Protein AF-A0A8J5MMN1-F1 (afdb_monomer)

Nearest PDB structures (foldseek):
  6x9o-assembly1_B  TM=2.637E-01  e=8.798E+00  Homo sapiens

Solvent-accessible surface area (backbone atoms only — not comparable to full-atom values): 11839 Å² total; per-residue (Å²): 139,89,83,85,83,91,75,80,81,85,68,99,71,77,79,73,56,70,65,71,59,48,57,63,53,61,77,66,71,81,85,62,102,76,57,57,71,54,57,55,49,49,56,53,53,50,47,55,52,53,34,50,54,47,29,75,74,65,74,49,62,66,69,56,47,45,34,32,73,77,62,33,62,71,48,30,52,53,56,70,65,53,75,73,47,70,68,50,50,53,50,52,53,48,54,51,52,51,51,53,50,50,51,53,54,47,49,62,65,70,43,76,74,76,72,46,83,64,60,56,47,52,64,72,41,70,76,63,82,80,83,68,55,87,80,43,60,80,92,30,38,68,55,46,54,51,52,52,71,31,64,66,57,50,55,43,51,75,74,39,56,71,69,62,32,39,63,62,36,38,82,84,35,46,61,52,24,48,58,39,45,54,70,75,41,80,77,73,62,80,88,80,120

Organism: Homarus americanus (NCBI:txid6706)

Structure (mmCIF, N/CA/C/O backbone):
data_AF-A0A8J5MMN1-F1
#
_entry.id   AF-A0A8J5MMN1-F1
#
loop_
_atom_site.group_PDB
_atom_site.id
_atom_site.type_symbol
_atom_site.label_atom_id
_atom_site.label_alt_id
_atom_site.label_comp_id
_atom_site.label_asym_id
_atom_site.label_entity_id
_atom_site.label_seq_id
_atom_site.pdbx_PDB_ins_code
_atom_site.Cartn_x
_atom_site.Cartn_y
_atom_site.Cartn_z
_atom_site.occupancy
_atom_site.B_iso_or_equiv
_atom_site.auth_seq_id
_atom_site.auth_comp_id
_atom_site.auth_asym_id
_atom_site.auth_atom_id
_atom_site.pdbx_PDB_model_num
ATOM 1 N N . MET A 1 1 ? -82.430 -22.751 50.381 1.00 32.50 1 MET A N 1
ATOM 2 C CA . MET A 1 1 ? -81.502 -23.553 49.559 1.00 32.50 1 MET A CA 1
ATOM 3 C C . MET A 1 1 ? -80.948 -22.656 48.457 1.00 32.50 1 MET A C 1
ATOM 5 O O . MET A 1 1 ? -81.753 -21.928 47.887 1.00 32.50 1 MET A O 1
ATOM 9 N N . PRO A 1 2 ? -79.621 -22.637 48.240 1.00 43.12 2 PRO A N 1
ATOM 10 C CA . PRO A 1 2 ? -78.927 -21.805 47.253 1.00 43.12 2 PRO A CA 1
ATOM 11 C C . PRO A 1 2 ? -78.598 -22.576 45.957 1.00 43.12 2 PRO A C 1
ATOM 13 O O . PRO A 1 2 ? -78.446 -23.793 46.003 1.00 43.12 2 PRO A O 1
ATOM 16 N N . SER A 1 3 ? -78.423 -21.852 44.846 1.00 39.31 3 SER A N 1
ATOM 17 C CA . SER A 1 3 ? -77.601 -22.233 43.674 1.00 39.31 3 SER A CA 1
ATOM 18 C C . SER A 1 3 ? -77.417 -20.972 42.808 1.00 39.31 3 SER A C 1
ATOM 20 O O . SER A 1 3 ? -78.412 -20.426 42.339 1.00 39.31 3 SER A O 1
ATOM 22 N N . SER A 1 4 ? -76.249 -20.316 42.879 1.00 45.88 4 SER A N 1
ATOM 23 C CA . SER A 1 4 ? -75.042 -20.502 42.032 1.00 45.88 4 SER A CA 1
ATOM 24 C C . SER A 1 4 ? -75.162 -19.704 40.727 1.00 45.88 4 SER A C 1
ATOM 26 O O . SER A 1 4 ? -75.839 -20.129 39.801 1.00 45.88 4 SER A O 1
ATOM 28 N N . ASP A 1 5 ? -74.764 -18.432 40.743 1.00 39.03 5 ASP A N 1
ATOM 29 C CA . ASP A 1 5 ? -73.398 -17.925 40.478 1.00 39.03 5 ASP A CA 1
ATOM 30 C C . ASP A 1 5 ? -73.088 -17.846 38.976 1.00 39.03 5 ASP A C 1
ATOM 32 O O . ASP A 1 5 ? -72.395 -18.679 38.396 1.00 39.03 5 ASP A O 1
ATOM 36 N N . ASP A 1 6 ? -73.609 -16.776 38.376 1.00 43.59 6 ASP A N 1
ATOM 37 C CA . ASP A 1 6 ? -73.062 -16.127 37.187 1.00 43.59 6 ASP A CA 1
ATOM 38 C C . ASP A 1 6 ? -71.773 -15.403 37.610 1.00 43.59 6 ASP A C 1
ATOM 40 O O . ASP A 1 6 ? -71.829 -14.402 38.328 1.00 43.59 6 ASP A O 1
ATOM 44 N N . ASN A 1 7 ? -70.602 -15.904 37.210 1.00 44.00 7 ASN A N 1
ATOM 45 C CA . ASN A 1 7 ? -69.338 -15.191 37.403 1.00 44.00 7 ASN A CA 1
ATOM 46 C C . ASN A 1 7 ? -68.656 -14.989 36.035 1.00 44.00 7 ASN A C 1
ATOM 48 O O . ASN A 1 7 ? -68.385 -15.979 35.347 1.00 44.00 7 ASN A O 1
ATOM 52 N N . PRO A 1 8 ? -68.409 -13.737 35.599 1.00 47.53 8 PRO A N 1
ATOM 53 C CA . PRO A 1 8 ? -67.821 -13.440 34.293 1.00 47.53 8 PRO A CA 1
ATOM 54 C C . PRO A 1 8 ? -66.369 -13.940 34.165 1.00 47.53 8 PRO A C 1
ATOM 56 O O . PRO A 1 8 ? -65.696 -14.182 35.171 1.00 47.53 8 PRO A O 1
ATOM 59 N N . PRO A 1 9 ? -65.852 -14.089 32.927 1.00 45.84 9 PRO A N 1
ATOM 60 C CA . PRO A 1 9 ? -64.503 -14.591 32.690 1.00 45.84 9 PRO A CA 1
ATOM 61 C C . PRO A 1 9 ? -63.439 -13.678 33.325 1.00 45.84 9 PRO A C 1
ATOM 63 O O . PRO A 1 9 ? -63.644 -12.462 33.412 1.00 45.84 9 PRO A O 1
ATOM 66 N N . PRO A 1 10 ? -62.281 -14.229 33.742 1.00 43.97 10 PRO A N 1
ATOM 67 C CA . PRO A 1 10 ? -61.282 -13.462 34.464 1.00 43.97 10 PRO A CA 1
ATOM 68 C C . PRO A 1 10 ? -60.712 -12.349 33.586 1.00 43.97 10 PRO A C 1
ATOM 70 O O . PRO A 1 10 ? -60.233 -12.575 32.471 1.00 43.97 10 PRO A O 1
ATOM 73 N N . VAL A 1 11 ? -60.761 -11.142 34.142 1.00 44.47 11 VAL A N 1
ATOM 74 C CA . VAL A 1 11 ? -60.146 -9.922 33.626 1.00 44.47 11 VAL A CA 1
ATOM 75 C C . VAL A 1 11 ? -58.650 -10.143 33.410 1.00 44.47 11 VAL A C 1
ATOM 77 O O . VAL A 1 11 ? -57.990 -10.828 34.187 1.00 44.47 11 VAL A O 1
ATOM 80 N N . CYS A 1 12 ? -58.131 -9.532 32.343 1.00 48.16 12 CYS A N 1
ATOM 81 C CA . CYS A 1 12 ? -56.720 -9.424 31.986 1.00 48.16 12 CYS A CA 1
ATOM 82 C C . CYS A 1 12 ? -55.867 -9.023 33.210 1.00 48.16 12 CYS A C 1
ATOM 84 O O . CYS A 1 12 ? -55.708 -7.843 33.510 1.00 48.16 12 CYS A O 1
ATOM 86 N N . GLY A 1 13 ? -55.356 -10.016 33.936 1.00 45.06 13 GLY A N 1
ATOM 87 C CA . GLY A 1 13 ? -54.664 -9.847 35.207 1.00 45.06 13 GLY A CA 1
ATOM 88 C C . GLY A 1 13 ? -53.613 -10.934 35.371 1.00 45.06 13 GLY A C 1
ATOM 89 O O . GLY A 1 13 ? -53.932 -12.112 35.481 1.00 45.06 13 GLY A O 1
ATOM 90 N N . GLU A 1 14 ? -52.358 -10.491 35.346 1.00 40.56 14 GLU A N 1
ATOM 91 C CA . GLU A 1 14 ? -51.139 -11.224 35.703 1.00 40.56 14 GLU A CA 1
ATOM 92 C C . GLU A 1 14 ? -50.734 -12.364 34.761 1.00 40.56 14 GLU A C 1
ATOM 94 O O . GLU A 1 14 ? -50.860 -13.558 35.040 1.00 40.56 14 GLU A O 1
ATO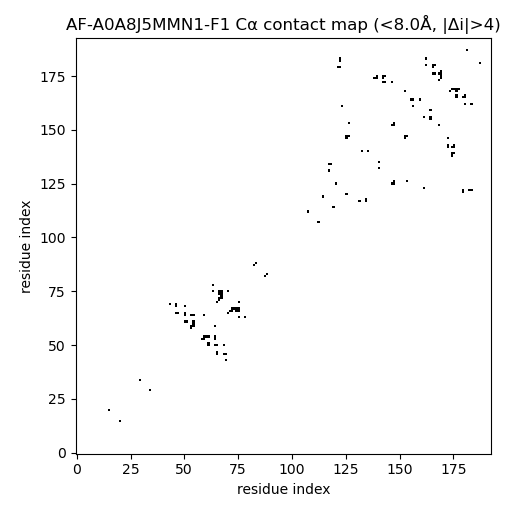M 99 N N . ARG A 1 15 ? -50.108 -11.986 33.636 1.00 43.41 15 ARG A N 1
ATOM 100 C CA . ARG A 1 15 ? -49.175 -12.909 32.979 1.00 43.41 15 ARG A CA 1
ATOM 101 C C . ARG A 1 15 ? -48.078 -13.226 34.008 1.00 43.41 15 ARG A C 1
ATOM 103 O O . ARG A 1 15 ? -47.443 -12.283 34.473 1.00 43.41 15 ARG A O 1
ATOM 110 N N . PRO A 1 16 ? -47.840 -14.505 34.354 1.00 46.47 16 PRO A N 1
ATOM 111 C CA . PRO A 1 16 ? -46.705 -14.901 35.170 1.00 46.47 16 PRO A CA 1
ATOM 112 C C . PRO A 1 16 ? -45.444 -14.233 34.638 1.00 46.47 16 PRO A C 1
ATOM 114 O O . PRO A 1 16 ? -45.223 -14.263 33.422 1.00 46.47 16 PRO A O 1
ATOM 117 N N . ASP A 1 17 ? -44.678 -13.644 35.555 1.00 59.12 17 ASP A N 1
ATOM 118 C CA . ASP A 1 17 ? -43.425 -12.944 35.289 1.00 59.12 17 ASP A CA 1
ATOM 119 C C . ASP A 1 17 ? -42.617 -13.690 34.220 1.00 59.12 17 ASP A C 1
ATOM 121 O O . ASP A 1 17 ? -42.472 -14.919 34.297 1.00 59.12 17 ASP A O 1
ATOM 125 N N . PHE A 1 18 ? -42.164 -12.969 33.193 1.00 56.81 18 PHE A N 1
ATOM 126 C CA . PHE A 1 18 ? -41.499 -13.553 32.028 1.00 56.81 18 PHE A CA 1
ATOM 127 C C . PHE A 1 18 ? -40.383 -14.519 32.472 1.00 56.81 18 PHE A C 1
ATOM 129 O O . PHE A 1 18 ? -40.297 -15.638 31.955 1.00 56.81 18 PHE A O 1
ATOM 136 N N . SER A 1 19 ? -39.635 -14.145 33.521 1.00 52.47 19 SER A N 1
ATOM 137 C CA . SER A 1 19 ? -38.597 -14.975 34.148 1.00 52.47 19 SER A CA 1
ATOM 138 C C . SER A 1 19 ? -39.107 -16.340 34.614 1.00 52.47 19 SER A C 1
ATOM 140 O O . SER A 1 19 ? -38.551 -17.366 34.232 1.00 52.47 19 SER A O 1
ATOM 142 N N . LYS A 1 20 ? -40.236 -16.405 35.333 1.00 56.97 20 LYS A N 1
ATOM 143 C CA . LYS A 1 20 ? -40.779 -17.665 35.887 1.00 56.97 20 LYS A CA 1
ATOM 144 C C . LYS A 1 20 ? -41.286 -18.634 34.818 1.00 56.97 20 LYS A C 1
ATOM 146 O O . LYS A 1 20 ? -41.436 -19.836 35.064 1.00 56.97 20 LYS A O 1
ATOM 151 N N . ARG A 1 21 ? -41.667 -18.134 33.639 1.00 61.22 21 ARG A N 1
ATOM 152 C CA . ARG A 1 21 ? -42.021 -18.993 32.493 1.00 61.22 21 ARG A CA 1
ATOM 153 C C . ARG A 1 21 ? -40.774 -19.528 31.800 1.00 61.22 21 ARG A C 1
ATOM 155 O O . ARG A 1 21 ? -40.791 -20.678 31.372 1.00 61.22 21 ARG A O 1
ATOM 162 N N . HIS A 1 22 ? -39.718 -18.726 31.723 1.00 58.31 22 HIS A N 1
ATOM 163 C CA . HIS A 1 22 ? -38.505 -19.081 30.999 1.00 58.31 22 HIS A CA 1
ATOM 164 C C . HIS A 1 22 ? -37.555 -19.983 31.808 1.00 58.31 22 HIS A C 1
ATOM 166 O O . HIS A 1 22 ? -37.046 -20.955 31.256 1.00 58.31 22 HIS A O 1
ATOM 172 N N . GLU A 1 23 ? -37.435 -19.787 33.127 1.00 55.69 23 GLU A N 1
ATOM 173 C CA . GLU A 1 23 ? -36.711 -20.696 34.043 1.00 55.69 23 GLU A CA 1
ATOM 174 C C . GLU A 1 23 ? -37.203 -22.148 33.921 1.00 55.69 23 GLU A C 1
ATOM 176 O O . GLU A 1 23 ? -36.423 -23.097 33.836 1.00 55.69 23 GLU A O 1
ATOM 181 N N . ARG A 1 24 ? -38.526 -22.329 33.813 1.00 54.09 24 ARG A N 1
ATOM 182 C CA . ARG A 1 24 ? -39.157 -23.644 33.607 1.00 54.09 24 ARG A CA 1
ATOM 183 C C . ARG A 1 24 ? -38.882 -24.257 32.233 1.00 54.09 24 ARG A C 1
ATOM 185 O O . ARG A 1 24 ? -39.084 -25.459 32.072 1.00 54.09 24 ARG A O 1
ATOM 192 N N . SER A 1 25 ? -38.483 -23.451 31.250 1.00 56.22 25 SER A N 1
ATOM 193 C CA . SER A 1 25 ? -38.110 -23.905 29.907 1.00 56.22 25 SER A CA 1
ATOM 194 C C . SER A 1 25 ? -36.646 -24.342 29.857 1.00 56.22 25 SER A C 1
ATOM 196 O O . SER A 1 25 ? -36.352 -25.377 29.266 1.00 56.22 25 SER A O 1
ATOM 198 N N . LEU A 1 26 ? -35.752 -23.605 30.526 1.00 52.53 26 LEU A N 1
ATOM 199 C CA . LEU A 1 26 ? -34.327 -23.940 30.633 1.00 52.53 26 LEU A CA 1
ATOM 200 C C . LEU A 1 26 ? -34.104 -25.242 31.418 1.00 52.53 26 LEU A C 1
ATOM 202 O O . LEU A 1 26 ? -33.323 -26.090 31.000 1.00 52.53 26 LEU A O 1
ATOM 206 N N . GLY A 1 27 ? -34.873 -25.475 32.488 1.00 52.53 27 GLY A N 1
ATOM 207 C CA . GLY A 1 27 ? -34.788 -26.712 33.278 1.00 52.53 27 GLY A CA 1
ATOM 208 C C . GLY A 1 27 ? -35.257 -27.993 32.566 1.00 52.53 27 GLY A C 1
ATOM 209 O O . GLY A 1 27 ? -35.085 -29.082 33.110 1.00 52.53 27 GLY A O 1
ATOM 210 N N . LYS A 1 28 ? -35.862 -27.893 31.371 1.00 57.28 28 LYS A N 1
ATOM 211 C CA . LYS A 1 28 ? -36.398 -29.044 30.616 1.00 57.28 28 LYS A CA 1
ATOM 212 C C . LYS A 1 28 ? -35.469 -29.573 29.521 1.00 57.28 28 LYS A C 1
ATOM 214 O O . LYS A 1 28 ? -35.783 -30.606 28.935 1.00 57.28 28 LYS A O 1
ATOM 219 N N . GLN A 1 29 ? -34.343 -28.918 29.244 1.00 51.50 29 GLN A N 1
ATOM 220 C CA . GLN A 1 29 ? -33.346 -29.421 28.297 1.00 51.50 29 GLN A CA 1
ATOM 221 C C . GLN A 1 29 ? -32.212 -30.118 29.062 1.00 51.50 29 GLN A C 1
ATOM 223 O O . GLN A 1 29 ? -31.324 -29.452 29.561 1.00 51.50 29 GLN A O 1
ATOM 228 N N . ARG A 1 30 ? -32.208 -31.453 29.152 1.00 51.28 30 ARG A N 1
ATOM 229 C CA . ARG A 1 30 ? -31.016 -32.266 29.498 1.00 51.28 30 ARG A CA 1
ATOM 230 C C . ARG A 1 30 ? -30.928 -33.418 28.472 1.00 51.28 30 ARG A C 1
ATOM 232 O O . ARG A 1 30 ? -31.976 -33.825 27.982 1.00 51.28 30 ARG A O 1
ATOM 239 N N . LEU A 1 31 ? -29.776 -33.962 28.055 1.00 47.84 31 LEU A N 1
ATOM 240 C CA . LEU A 1 31 ? -28.667 -34.511 28.851 1.00 47.84 31 LEU A CA 1
ATOM 241 C C . LEU A 1 31 ? -27.363 -34.657 28.029 1.00 47.84 31 LEU A C 1
ATOM 243 O O . LEU A 1 31 ? -27.393 -35.185 26.921 1.00 47.84 31 LEU A O 1
ATOM 247 N N . ASP A 1 32 ? -26.228 -34.342 28.650 1.00 53.31 32 ASP A N 1
ATOM 248 C CA . ASP A 1 32 ? -25.016 -35.170 28.671 1.00 53.31 32 ASP A CA 1
ATOM 249 C C . ASP A 1 32 ? -24.751 -35.611 30.133 1.00 53.31 32 ASP A C 1
ATOM 251 O O . ASP A 1 32 ? -25.194 -34.954 31.084 1.00 53.31 32 ASP A O 1
ATOM 255 N N . GLU A 1 33 ? -24.112 -36.772 30.333 1.00 55.16 33 GLU A N 1
ATOM 256 C CA . GLU A 1 33 ? -24.066 -37.511 31.618 1.00 55.16 33 GLU A CA 1
ATOM 257 C C . GLU A 1 33 ? -23.377 -36.760 32.772 1.00 55.16 33 GLU A C 1
ATOM 259 O O . GLU A 1 33 ? -23.567 -37.100 33.939 1.00 55.16 33 GLU A O 1
ATOM 264 N N . SER A 1 34 ? -22.659 -35.678 32.474 1.00 61.50 34 SER A N 1
ATOM 265 C CA . SER A 1 34 ? -21.928 -34.884 33.464 1.00 61.50 34 SER A CA 1
ATOM 266 C C . SER A 1 34 ? -22.672 -33.621 33.908 1.00 61.50 34 SER A C 1
ATOM 268 O O . SER A 1 34 ? -22.350 -33.077 34.961 1.00 61.50 34 SER A O 1
ATOM 270 N N . GLY A 1 35 ? -23.630 -33.101 33.121 1.00 56.19 35 GLY A N 1
ATOM 271 C CA . GLY A 1 35 ? -24.410 -31.883 33.420 1.00 56.19 35 GLY A CA 1
ATOM 272 C C . GLY A 1 35 ? -23.618 -30.574 33.620 1.00 56.19 35 GLY A C 1
ATOM 273 O O . GLY A 1 35 ? -24.219 -29.506 33.729 1.00 56.19 35 GLY A O 1
ATOM 274 N N . ALA A 1 36 ? -22.285 -30.630 33.649 1.00 54.25 36 ALA A N 1
ATOM 275 C CA . ALA A 1 36 ? -21.404 -29.512 33.967 1.00 54.25 36 ALA A CA 1
ATOM 276 C C . ALA A 1 36 ? -21.395 -28.428 32.876 1.00 54.25 36 ALA A C 1
ATOM 278 O O . ALA A 1 36 ? -21.344 -27.239 33.192 1.00 54.25 36 ALA A O 1
ATOM 279 N N . PHE A 1 37 ? -21.509 -28.826 31.602 1.00 46.59 37 PHE A N 1
ATOM 280 C CA . PHE A 1 37 ? -21.477 -27.909 30.458 1.00 46.59 37 PHE A CA 1
ATOM 281 C C . PHE A 1 37 ? -22.671 -26.947 30.449 1.00 46.59 37 PHE A C 1
ATOM 283 O O . PHE A 1 37 ? -22.519 -25.752 30.194 1.00 46.59 37 PHE A O 1
ATOM 290 N N . GLN A 1 38 ? -23.862 -27.442 30.799 1.00 54.50 38 GLN A N 1
ATOM 291 C CA . GLN A 1 38 ? -25.033 -26.583 30.933 1.00 54.50 38 GLN A CA 1
ATOM 292 C C . GLN A 1 38 ? -25.009 -25.745 32.204 1.00 54.50 38 GLN A C 1
ATOM 294 O O . GLN A 1 38 ? -25.510 -24.633 32.170 1.00 54.50 38 GLN A O 1
ATOM 299 N N . GLN A 1 39 ? -24.419 -26.204 33.309 1.00 54.28 39 GLN A N 1
ATOM 300 C CA . GLN A 1 39 ? -24.402 -25.401 34.534 1.00 54.28 39 GLN A CA 1
ATOM 301 C C . GLN A 1 39 ? -23.566 -24.119 34.382 1.00 54.28 39 GLN A C 1
ATOM 303 O O . GLN A 1 39 ? -23.961 -23.071 34.891 1.00 54.28 39 GLN A O 1
ATOM 308 N N . GLN A 1 40 ? -22.471 -24.178 33.616 1.00 53.72 40 GLN A N 1
ATOM 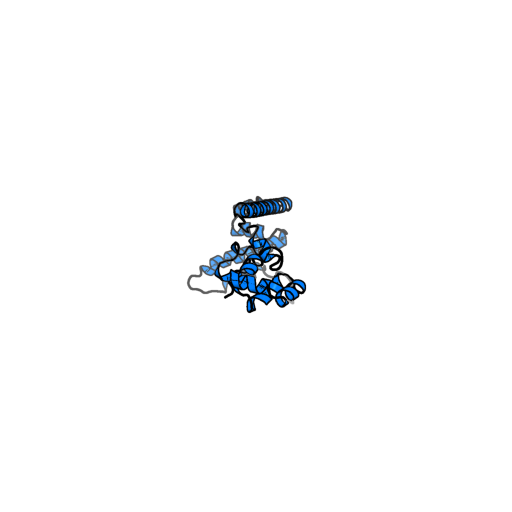309 C CA . GLN A 1 40 ? -21.689 -22.992 33.249 1.00 53.72 40 GLN A CA 1
ATOM 310 C C . GLN A 1 40 ? -22.461 -22.087 32.272 1.00 53.72 40 GLN A C 1
ATOM 312 O O . GLN A 1 40 ? -22.655 -20.908 32.566 1.00 53.72 40 GLN A O 1
ATOM 317 N N . ASN A 1 41 ? -23.020 -22.650 31.193 1.00 58.62 41 ASN A N 1
ATOM 318 C CA . ASN A 1 41 ? -23.818 -21.894 30.216 1.00 58.62 41 ASN A CA 1
ATOM 319 C C . ASN A 1 41 ? -25.094 -21.273 30.813 1.00 58.62 41 ASN A C 1
ATOM 321 O O . ASN A 1 41 ? -25.485 -20.180 30.425 1.00 58.62 41 ASN A O 1
ATOM 325 N N . LEU A 1 42 ? -25.750 -21.931 31.772 1.00 62.28 42 LEU A N 1
ATOM 326 C CA . LEU A 1 42 ? -26.952 -21.416 32.435 1.00 62.28 42 LEU A CA 1
ATOM 327 C C . LEU A 1 42 ? -26.645 -20.127 33.195 1.00 62.28 42 LEU A C 1
ATOM 329 O O . LEU A 1 42 ? -27.403 -19.172 33.072 1.00 62.28 42 LEU A O 1
ATOM 333 N N . SER A 1 43 ? -25.518 -20.079 33.915 1.00 65.94 43 SER A N 1
ATOM 334 C CA . SER A 1 43 ? -25.104 -18.873 34.642 1.00 65.94 43 SER A CA 1
ATOM 335 C C . SER A 1 43 ? -24.767 -17.704 33.705 1.00 65.94 43 SER A C 1
ATOM 337 O O . SER A 1 43 ? -25.064 -16.551 34.019 1.00 65.94 43 SER A O 1
ATOM 339 N N . GLU A 1 44 ? -24.215 -17.992 32.523 1.00 67.12 44 GLU A N 1
ATOM 340 C CA . GLU A 1 44 ? -23.899 -16.994 31.493 1.00 67.12 44 GLU A CA 1
ATOM 341 C C . GLU A 1 44 ? -25.162 -16.495 30.775 1.00 67.12 44 GLU A C 1
ATOM 343 O O . GLU A 1 44 ? -25.336 -15.291 30.566 1.00 67.12 44 GLU A O 1
ATOM 348 N N . VAL A 1 45 ? -26.084 -17.405 30.452 1.00 71.25 45 VAL A N 1
ATOM 349 C CA . VAL A 1 45 ? -27.375 -17.087 29.830 1.00 71.25 45 VAL A CA 1
ATOM 350 C C . VAL A 1 45 ? -28.256 -16.293 30.795 1.00 71.25 45 VAL A C 1
ATOM 352 O O . VAL A 1 45 ? -28.831 -15.278 30.395 1.00 71.25 45 VAL A O 1
ATOM 355 N N . GLU A 1 46 ? -28.313 -16.681 32.070 1.00 73.31 46 GLU A N 1
ATOM 356 C CA . GLU A 1 46 ? -29.009 -15.940 33.127 1.00 73.31 46 GLU A CA 1
ATOM 357 C C . GLU A 1 46 ? -28.430 -14.527 33.278 1.00 73.31 46 GLU A C 1
ATOM 359 O O . GLU A 1 46 ? -29.173 -13.543 33.219 1.00 73.31 46 GLU A O 1
ATOM 364 N N . ALA A 1 47 ? -27.098 -14.400 33.335 1.00 76.12 47 ALA A N 1
ATOM 365 C CA . ALA A 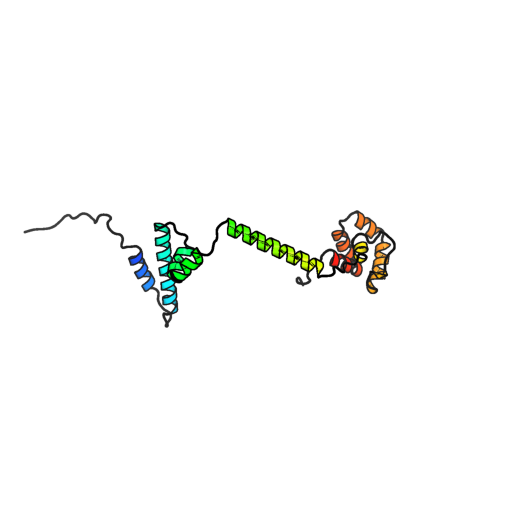1 47 ? -26.433 -13.101 33.375 1.00 76.12 47 ALA A CA 1
ATOM 366 C C . ALA A 1 47 ? -26.767 -12.237 32.144 1.00 76.12 47 ALA A C 1
ATOM 368 O O . ALA A 1 47 ? -27.030 -11.043 32.294 1.00 76.12 47 ALA A O 1
ATOM 369 N N . SER A 1 48 ? -26.819 -12.810 30.937 1.00 79.31 48 SER A N 1
ATOM 370 C CA . SER A 1 48 ? -27.172 -12.074 29.711 1.00 79.31 48 SER A CA 1
ATOM 371 C C . SER A 1 48 ? -28.600 -11.507 29.747 1.00 79.31 48 SER A C 1
ATOM 373 O O . SER A 1 48 ? -28.853 -10.384 29.288 1.00 79.31 48 SER A O 1
ATOM 375 N N . TYR A 1 49 ? -29.533 -12.251 30.348 1.00 78.69 49 TYR A N 1
ATOM 376 C CA . TYR A 1 49 ? -30.934 -11.864 30.448 1.00 78.69 49 TYR A CA 1
ATOM 377 C C . TYR A 1 49 ? -31.138 -10.780 31.512 1.00 78.69 49 TYR A C 1
ATOM 379 O O . TYR A 1 49 ? -31.786 -9.762 31.256 1.00 78.69 49 TYR A O 1
ATOM 387 N N . GLU A 1 50 ? -30.511 -10.942 32.679 1.00 74.50 50 GLU A N 1
ATOM 388 C CA . GLU A 1 50 ? -30.491 -9.921 33.728 1.00 74.50 50 GLU A CA 1
ATOM 389 C C . GLU A 1 50 ? -29.883 -8.603 33.225 1.00 74.50 50 GLU A C 1
ATOM 391 O O . GLU A 1 50 ? -30.451 -7.529 33.437 1.00 74.50 50 GLU A O 1
ATOM 396 N N . VAL A 1 51 ? -28.764 -8.674 32.496 1.00 80.88 51 VAL A N 1
ATOM 397 C CA . VAL A 1 51 ? -28.115 -7.506 31.885 1.00 80.88 51 VAL A CA 1
ATOM 398 C C . VAL A 1 51 ? -29.057 -6.817 30.898 1.00 80.88 51 VAL A C 1
ATOM 400 O O . VAL A 1 51 ? -29.172 -5.592 30.922 1.00 80.88 51 VAL A O 1
ATOM 403 N N . SER A 1 52 ? -29.793 -7.579 30.088 1.00 74.81 52 SER A N 1
ATOM 404 C CA . SER A 1 52 ? -30.781 -7.043 29.141 1.00 74.81 52 SER A CA 1
ATOM 405 C C . SER A 1 52 ? -31.910 -6.283 29.845 1.00 74.81 52 SER A C 1
ATOM 407 O O . SER A 1 52 ? -32.269 -5.174 29.436 1.00 74.81 52 SER A O 1
ATOM 409 N N . ILE A 1 53 ? -32.428 -6.832 30.948 1.00 77.56 53 ILE A N 1
ATOM 410 C CA . ILE A 1 53 ? -33.449 -6.176 31.778 1.00 77.56 53 ILE A CA 1
ATOM 411 C C . ILE A 1 53 ? -32.900 -4.877 32.388 1.00 77.56 53 ILE A C 1
ATOM 413 O O . ILE A 1 53 ? -33.582 -3.850 32.401 1.00 77.56 53 ILE A O 1
ATOM 417 N N . GLU A 1 54 ? -31.664 -4.895 32.878 1.00 74.00 54 GLU A N 1
ATOM 418 C CA . GLU A 1 54 ? -31.013 -3.734 33.484 1.00 74.00 54 GLU A CA 1
ATOM 419 C C . GLU A 1 54 ? -30.703 -2.626 32.468 1.00 74.00 54 GLU A C 1
ATOM 421 O O . GLU A 1 54 ? -30.901 -1.448 32.772 1.00 74.00 54 GLU A O 1
ATOM 426 N N . ILE A 1 55 ? -30.289 -2.971 31.245 1.00 77.69 55 ILE A N 1
ATOM 427 C CA . ILE A 1 55 ? -30.107 -2.015 30.140 1.00 77.69 55 ILE A CA 1
ATOM 428 C C . ILE A 1 55 ? -31.441 -1.354 29.793 1.00 77.69 55 ILE A C 1
ATOM 430 O O . ILE A 1 55 ? -31.504 -0.126 29.706 1.00 77.69 55 ILE A O 1
ATOM 434 N N . ALA A 1 56 ? -32.511 -2.145 29.654 1.00 77.56 56 ALA A N 1
ATOM 435 C CA . ALA A 1 56 ? -33.845 -1.636 29.341 1.00 77.56 56 ALA A CA 1
ATOM 436 C C . ALA A 1 56 ? -34.349 -0.647 30.406 1.00 77.56 56 ALA A C 1
ATOM 438 O O . ALA A 1 56 ? -34.986 0.352 30.075 1.00 77.56 56 ALA A O 1
ATOM 439 N N . LYS A 1 57 ? -34.016 -0.890 31.681 1.00 76.25 57 LYS A N 1
ATOM 440 C CA . LYS A 1 57 ? -34.405 -0.029 32.807 1.00 76.25 57 LYS A CA 1
ATOM 441 C C . LYS A 1 57 ? -33.511 1.201 32.977 1.00 76.25 57 LYS A C 1
ATOM 443 O O . LYS A 1 57 ? -34.016 2.284 33.258 1.00 76.25 57 LYS A O 1
ATOM 448 N N . LYS A 1 58 ? -32.187 1.045 32.860 1.00 75.56 58 LYS A N 1
ATOM 449 C CA . LYS A 1 58 ? -31.192 2.058 33.269 1.00 75.56 58 LYS A CA 1
ATOM 450 C C . LYS A 1 58 ? -30.491 2.764 32.105 1.00 75.56 58 LYS A C 1
ATOM 452 O O . LYS A 1 58 ? -29.687 3.654 32.367 1.00 75.56 58 LYS A O 1
ATOM 457 N N . LYS A 1 59 ? -30.748 2.375 30.847 1.00 73.56 59 LYS A N 1
ATOM 458 C CA . LYS A 1 59 ? -30.060 2.878 29.635 1.00 73.56 59 LYS A CA 1
ATOM 459 C C . LYS A 1 59 ? -28.524 2.861 29.747 1.00 73.56 59 LYS A C 1
ATOM 461 O O . LYS A 1 59 ? -27.844 3.738 29.220 1.00 73.56 59 LYS A O 1
ATOM 466 N N . LYS A 1 60 ? -27.961 1.882 30.463 1.00 68.12 60 LYS A N 1
ATOM 467 C CA . LYS A 1 60 ? -26.505 1.715 30.606 1.00 68.12 60 LYS A CA 1
ATOM 468 C C . LYS A 1 60 ? -25.924 0.933 29.428 1.00 68.12 60 LYS A C 1
ATOM 470 O O . LYS A 1 60 ? -26.616 0.116 28.827 1.00 68.12 60 LYS A O 1
ATOM 475 N N . ALA A 1 61 ? -24.644 1.157 29.128 1.00 71.06 61 ALA A N 1
ATOM 476 C CA . ALA A 1 61 ? -23.929 0.400 28.105 1.00 71.06 61 ALA A CA 1
ATOM 477 C C . ALA A 1 61 ? -23.878 -1.096 28.462 1.00 71.06 61 ALA A C 1
ATOM 479 O O . ALA A 1 61 ? -23.537 -1.469 29.589 1.00 71.06 61 ALA A O 1
ATOM 480 N N . HIS A 1 62 ? -24.196 -1.941 27.482 1.00 72.94 62 HIS A N 1
ATOM 481 C CA . HIS A 1 62 ? -24.334 -3.387 27.652 1.00 72.94 62 HIS A CA 1
ATOM 482 C C . HIS A 1 62 ? -23.051 -4.059 28.164 1.00 72.94 62 HIS A C 1
ATOM 484 O O . HIS A 1 62 ? -23.103 -4.915 29.044 1.00 72.94 62 HIS A O 1
ATOM 490 N N . THR A 1 63 ? -21.889 -3.600 27.697 1.00 74.56 63 THR A N 1
ATOM 491 C CA . THR A 1 63 ? -20.569 -4.116 28.081 1.00 74.56 63 THR A CA 1
ATOM 492 C C . THR A 1 63 ? -20.259 -3.903 29.566 1.00 74.56 63 THR A C 1
ATOM 494 O O . THR A 1 63 ? -19.718 -4.791 30.216 1.00 74.56 63 THR A O 1
ATOM 497 N N . ILE A 1 64 ? -20.648 -2.755 30.134 1.00 72.69 64 ILE A N 1
ATOM 498 C CA . ILE A 1 64 ? -20.394 -2.428 31.549 1.00 72.69 64 ILE A CA 1
ATOM 499 C C . ILE A 1 64 ? -21.283 -3.287 32.456 1.00 72.69 64 ILE A C 1
ATOM 501 O O . ILE A 1 64 ? -20.810 -3.835 33.452 1.00 72.69 64 ILE A O 1
ATOM 505 N N . GLY A 1 65 ? -22.560 -3.450 32.085 1.00 68.25 65 GLY A N 1
ATOM 506 C CA . GLY A 1 65 ? -23.497 -4.311 32.813 1.00 68.25 65 GLY A CA 1
ATOM 507 C C . GLY A 1 65 ? -23.052 -5.774 32.833 1.00 68.25 65 GLY A C 1
ATOM 508 O O . GLY A 1 65 ? -23.069 -6.409 33.886 1.00 68.25 65 GLY A O 1
ATOM 509 N N . MET A 1 66 ? -22.582 -6.282 31.692 1.00 72.75 66 MET A N 1
ATOM 510 C CA . MET A 1 66 ? -22.081 -7.651 31.567 1.00 72.75 66 MET A CA 1
ATOM 511 C C . MET A 1 66 ? -20.827 -7.890 32.414 1.00 72.75 66 MET A C 1
ATOM 513 O O . MET A 1 66 ? -20.768 -8.857 33.171 1.00 72.75 66 MET A O 1
ATOM 517 N N . VAL A 1 67 ? -19.853 -6.976 32.362 1.00 80.62 67 VAL A N 1
ATOM 518 C CA . VAL A 1 67 ? -18.613 -7.083 33.149 1.00 80.62 67 VAL A CA 1
ATOM 519 C C . VAL A 1 67 ? -18.909 -7.081 34.644 1.00 80.62 67 VAL A C 1
ATOM 521 O O . VAL A 1 67 ? -18.344 -7.894 35.372 1.00 80.62 67 VAL A O 1
ATOM 524 N N . LYS A 1 68 ? -19.826 -6.226 35.111 1.00 79.56 68 LYS A N 1
ATOM 525 C CA . LYS A 1 68 ? -20.223 -6.202 36.522 1.00 79.56 68 LYS A CA 1
ATOM 526 C C . LYS A 1 68 ? -20.745 -7.561 36.994 1.00 79.56 68 LYS A C 1
ATOM 528 O O . LYS A 1 68 ? -20.396 -8.003 38.088 1.00 79.56 68 LYS A O 1
ATOM 533 N N . ARG A 1 69 ? -21.600 -8.203 36.192 1.00 76.56 69 ARG A N 1
ATOM 534 C CA . ARG A 1 69 ? -22.317 -9.417 36.598 1.00 76.56 69 ARG A CA 1
ATOM 535 C C . ARG A 1 69 ? -21.479 -10.688 36.484 1.00 76.56 69 ARG A C 1
ATOM 537 O O . ARG A 1 69 ? -21.599 -11.548 37.350 1.00 76.56 69 ARG A O 1
ATOM 544 N N . VAL A 1 70 ? -20.646 -10.779 35.446 1.00 79.19 70 VAL A N 1
ATOM 545 C CA . VAL A 1 70 ? -19.825 -11.965 35.145 1.00 79.19 70 VAL A CA 1
ATOM 546 C C . VAL A 1 70 ? -18.448 -11.884 35.805 1.00 79.19 70 VAL A C 1
ATOM 548 O O . VAL A 1 70 ? -17.962 -12.868 36.348 1.00 79.19 70 VAL A O 1
ATOM 551 N N . LEU A 1 71 ? -17.817 -10.706 35.795 1.00 79.75 71 LEU A N 1
ATOM 552 C CA . LEU A 1 71 ? -16.432 -10.509 36.246 1.00 79.75 71 LEU A CA 1
ATOM 553 C C . LEU A 1 71 ? -16.332 -9.749 37.580 1.00 79.75 71 LEU A C 1
ATOM 555 O O . LEU A 1 71 ? -15.227 -9.485 38.063 1.00 79.75 71 LEU A O 1
ATOM 559 N N . GLY A 1 72 ? -17.469 -9.381 38.175 1.00 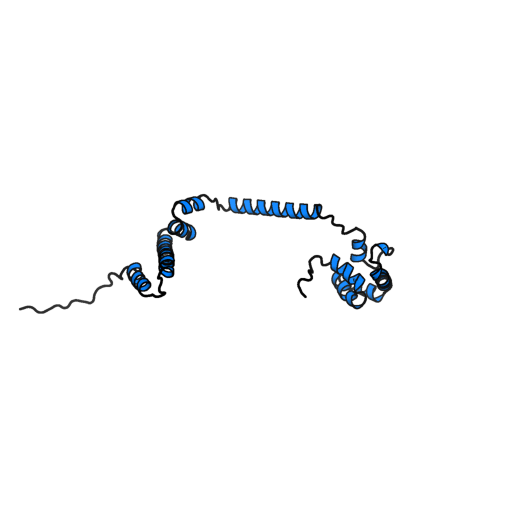84.62 72 GLY A N 1
ATOM 560 C CA . GLY A 1 72 ? -17.562 -8.682 39.454 1.00 84.62 72 GLY A CA 1
ATOM 561 C C . GLY A 1 72 ? -17.317 -7.168 39.385 1.00 84.62 72 GLY A C 1
ATOM 562 O O . GLY A 1 72 ? -16.811 -6.612 38.407 1.00 84.62 72 GLY A O 1
ATOM 563 N N . GLU A 1 73 ? -17.644 -6.476 40.482 1.00 84.06 73 GLU A N 1
ATOM 564 C CA . GLU A 1 73 ? -17.555 -5.008 40.566 1.00 84.06 73 GLU A CA 1
ATOM 565 C C . GLU A 1 73 ? -16.127 -4.465 40.416 1.00 84.06 73 GLU A C 1
ATOM 567 O O . GLU A 1 73 ? -15.928 -3.350 39.937 1.00 84.06 73 GLU A O 1
ATOM 572 N N . ALA A 1 74 ? -15.114 -5.235 40.822 1.00 85.56 74 ALA A N 1
ATOM 573 C CA . ALA A 1 74 ? -13.718 -4.820 40.690 1.00 85.56 74 ALA A CA 1
ATOM 574 C C . ALA A 1 74 ? -13.320 -4.647 39.215 1.00 85.56 74 ALA A C 1
ATOM 576 O O . ALA A 1 74 ? -12.625 -3.692 38.865 1.00 85.56 74 ALA A O 1
ATOM 577 N N . SER A 1 75 ? -13.799 -5.541 38.350 1.00 83.25 75 SER A N 1
ATOM 578 C CA . SER A 1 75 ? -13.568 -5.505 36.905 1.00 83.25 75 SER A CA 1
ATOM 579 C C . SER A 1 75 ? -14.341 -4.362 36.250 1.00 83.25 75 SER A C 1
ATOM 581 O O . SER A 1 75 ? -13.793 -3.648 35.414 1.00 83.25 75 SER A O 1
ATOM 583 N N . GLU A 1 76 ? -15.576 -4.115 36.697 1.00 83.44 76 GLU A N 1
ATOM 584 C CA . GLU A 1 76 ? -16.377 -2.969 36.251 1.00 83.44 76 GLU A CA 1
ATOM 585 C C . GLU A 1 76 ? -15.649 -1.644 36.523 1.00 83.44 76 GLU A C 1
ATOM 587 O O . GLU A 1 76 ? -15.501 -0.820 35.620 1.00 83.44 76 GLU A O 1
ATOM 592 N N . ARG A 1 77 ? -15.133 -1.455 37.747 1.00 84.12 77 ARG A N 1
ATOM 593 C CA . ARG A 1 77 ? -14.398 -0.238 38.131 1.00 84.12 77 ARG A CA 1
ATOM 594 C C . ARG A 1 77 ? -13.131 -0.049 37.305 1.00 84.12 77 ARG A C 1
ATOM 596 O O . ARG A 1 77 ? -12.851 1.072 36.897 1.00 84.12 77 ARG A O 1
ATOM 603 N N . LYS A 1 78 ? -12.389 -1.125 37.020 1.00 85.19 78 LYS A N 1
ATOM 604 C CA . LYS A 1 78 ? -11.208 -1.062 36.144 1.00 85.19 78 LYS A CA 1
ATOM 605 C C . LYS A 1 78 ? -11.580 -0.587 34.741 1.00 85.19 78 LYS A C 1
ATOM 607 O O . LYS A 1 78 ? -10.912 0.296 34.224 1.00 85.19 78 LYS A O 1
ATOM 612 N N . ILE A 1 79 ? -12.660 -1.105 34.151 1.00 81.19 79 ILE A N 1
ATOM 613 C CA . ILE A 1 79 ? -13.115 -0.672 32.820 1.00 81.19 79 ILE A CA 1
ATOM 614 C C . ILE A 1 79 ? -13.611 0.777 32.835 1.00 81.19 79 ILE A C 1
ATOM 616 O O . ILE A 1 79 ? -13.305 1.522 31.912 1.00 81.19 79 ILE A O 1
ATOM 620 N N . GLN A 1 80 ? -14.301 1.212 33.894 1.00 77.75 80 GLN A N 1
ATOM 621 C CA . GLN A 1 80 ? -14.692 2.619 34.057 1.00 77.75 80 GLN A CA 1
ATOM 622 C C . GLN A 1 80 ? -13.485 3.558 34.220 1.00 77.75 80 GLN A C 1
ATOM 624 O O . GLN A 1 80 ? -13.560 4.719 33.830 1.00 77.75 80 GLN A O 1
ATOM 629 N N . GLN A 1 81 ? -12.378 3.070 34.788 1.00 79.81 81 GLN A N 1
ATOM 630 C CA . GLN A 1 81 ? -11.130 3.829 34.913 1.00 79.81 81 GLN A CA 1
ATOM 631 C C . GLN A 1 81 ? -10.348 3.927 33.598 1.00 79.81 81 GLN A C 1
ATOM 633 O O . GLN A 1 81 ? -9.510 4.820 33.459 1.00 79.81 81 GLN A O 1
ATOM 638 N N . ILE A 1 82 ? -10.598 3.046 32.623 1.00 78.19 82 ILE A N 1
ATOM 639 C CA . ILE A 1 82 ? -9.994 3.169 31.296 1.00 78.19 82 ILE A CA 1
ATOM 640 C C . ILE A 1 82 ? -10.646 4.372 30.607 1.00 78.19 82 ILE A C 1
ATOM 642 O O . ILE A 1 82 ? -11.783 4.307 30.147 1.00 78.19 82 ILE A O 1
ATOM 646 N N . SER A 1 83 ? -9.912 5.485 30.533 1.00 62.75 83 SER A N 1
ATOM 647 C CA . SER A 1 83 ? -10.358 6.676 29.812 1.00 62.75 83 SER A CA 1
ATOM 648 C C . SER A 1 83 ? -10.481 6.355 28.321 1.00 62.75 83 SER A C 1
ATOM 650 O O . SER A 1 83 ? -9.481 6.248 27.610 1.00 62.75 83 SER A O 1
ATOM 652 N N . LEU A 1 84 ? -11.718 6.182 27.862 1.00 68.31 84 LEU A N 1
ATOM 653 C CA . LEU A 1 84 ? -12.087 6.055 26.452 1.00 68.31 84 LEU A CA 1
ATOM 654 C C . LEU A 1 84 ? -12.681 7.362 25.910 1.00 68.31 84 LEU A C 1
ATOM 656 O O . LEU A 1 84 ? -13.433 7.321 24.943 1.00 68.31 84 LEU A O 1
ATOM 660 N N . SER A 1 85 ? -12.398 8.518 26.533 1.00 73.88 85 SER A N 1
ATOM 661 C CA . SER A 1 85 ? -12.856 9.794 25.971 1.00 73.88 85 SER A CA 1
ATOM 662 C C . SER A 1 85 ? -12.351 9.943 24.536 1.00 73.88 85 SER A C 1
ATOM 664 O O . SER A 1 85 ? -11.232 9.519 24.226 1.00 73.88 85 SER A O 1
ATOM 666 N N . ASP A 1 86 ? -13.149 10.571 23.675 1.00 77.62 86 ASP A N 1
ATOM 667 C CA . ASP A 1 86 ? -12.798 10.763 22.263 1.00 77.62 86 ASP A CA 1
ATOM 668 C C . ASP A 1 86 ? -11.424 11.436 22.103 1.00 77.62 86 ASP A C 1
ATOM 670 O O . ASP A 1 86 ? -10.644 11.082 21.217 1.00 77.62 86 ASP A O 1
ATOM 674 N N . ASP A 1 87 ? -11.074 12.345 23.019 1.00 84.69 87 ASP A N 1
ATOM 675 C CA . ASP A 1 87 ? -9.760 12.993 23.065 1.00 84.69 87 ASP A CA 1
ATOM 676 C C . ASP A 1 87 ? -8.620 12.016 23.386 1.00 84.69 87 ASP A C 1
ATOM 678 O O . ASP A 1 87 ? -7.536 12.111 22.805 1.00 84.69 87 ASP A O 1
ATOM 682 N N . THR A 1 88 ? -8.858 11.038 24.268 1.00 86.06 88 THR A N 1
ATOM 683 C CA . THR A 1 88 ? -7.872 10.004 24.618 1.00 86.06 88 THR A CA 1
ATOM 684 C C . THR A 1 88 ? -7.638 9.055 23.448 1.00 86.06 88 THR A C 1
ATOM 686 O O . THR A 1 88 ? -6.488 8.741 23.135 1.00 86.06 88 THR A O 1
ATOM 689 N N . VAL A 1 89 ? -8.711 8.621 22.781 1.00 86.31 89 VAL A N 1
ATOM 690 C CA . VAL A 1 89 ? -8.627 7.735 21.611 1.00 86.31 89 VAL A CA 1
ATOM 691 C C . VAL A 1 89 ? -7.889 8.438 20.474 1.00 86.31 89 VAL A C 1
ATOM 693 O O . VAL A 1 89 ? -6.925 7.897 19.934 1.00 86.31 89 VAL A O 1
ATOM 696 N N . LYS A 1 90 ? -8.263 9.686 20.172 1.00 91.06 90 LYS A N 1
ATOM 697 C CA . LYS A 1 90 ? -7.625 10.493 19.125 1.00 91.06 90 LYS A CA 1
ATOM 698 C C . LYS A 1 90 ? -6.135 10.708 19.387 1.00 91.06 90 LYS A C 1
ATOM 700 O O . LYS A 1 90 ? -5.337 10.594 18.463 1.00 91.06 90 LYS A O 1
ATOM 705 N N . ARG A 1 91 ? -5.748 11.007 20.633 1.00 92.50 91 ARG A N 1
ATOM 706 C CA . ARG A 1 91 ? -4.335 11.168 21.006 1.00 92.50 91 ARG A CA 1
ATOM 707 C C . ARG A 1 91 ? -3.539 9.881 20.773 1.00 92.50 91 ARG A C 1
ATOM 709 O O . ARG A 1 91 ? -2.507 9.943 20.123 1.00 92.50 91 ARG A O 1
ATOM 716 N N . ARG A 1 92 ? -4.040 8.729 21.229 1.00 92.69 92 ARG A N 1
ATOM 717 C CA . ARG A 1 92 ? -3.347 7.437 21.069 1.00 92.69 92 ARG A CA 1
ATOM 718 C C . ARG A 1 92 ? -3.199 7.020 19.609 1.00 92.69 92 ARG A C 1
ATOM 720 O O . ARG A 1 92 ? -2.167 6.479 19.242 1.00 92.69 92 ARG A O 1
ATOM 727 N N . ILE A 1 93 ? -4.204 7.289 18.771 1.00 92.94 93 ILE A N 1
ATOM 728 C CA . ILE A 1 93 ? -4.105 7.036 17.325 1.00 92.94 93 ILE A CA 1
ATOM 729 C C . ILE A 1 93 ? -2.980 7.866 16.708 1.00 92.94 93 ILE A C 1
ATOM 731 O O . ILE A 1 93 ? -2.213 7.328 15.918 1.00 92.94 93 ILE A O 1
ATOM 735 N N . ARG A 1 94 ? -2.853 9.145 17.085 1.00 93.94 94 ARG A N 1
ATOM 736 C CA . ARG A 1 94 ? -1.734 9.972 16.616 1.00 93.94 94 ARG A CA 1
ATOM 737 C C . ARG A 1 94 ? -0.394 9.422 17.085 1.00 93.94 94 ARG A C 1
ATOM 739 O O . ARG A 1 94 ? 0.467 9.219 16.253 1.00 93.94 94 ARG A O 1
ATOM 746 N N . GLU A 1 95 ? -0.264 9.089 18.367 1.00 95.31 95 GLU A N 1
ATOM 747 C CA . GLU A 1 95 ? 0.976 8.517 18.917 1.00 95.31 95 GLU A CA 1
ATOM 748 C C . GLU A 1 95 ? 1.400 7.235 18.188 1.00 95.31 95 GLU A C 1
ATOM 750 O O . GLU A 1 95 ? 2.561 7.099 17.825 1.00 95.31 95 GLU A O 1
ATOM 755 N N . MET A 1 96 ? 0.460 6.322 17.914 1.00 95.38 96 MET A N 1
ATOM 756 C CA . MET A 1 96 ? 0.745 5.123 17.116 1.00 95.38 96 MET A CA 1
ATOM 757 C C . MET A 1 96 ? 1.109 5.469 15.668 1.00 95.38 96 MET A C 1
ATOM 759 O O . MET A 1 96 ? 1.988 4.841 15.0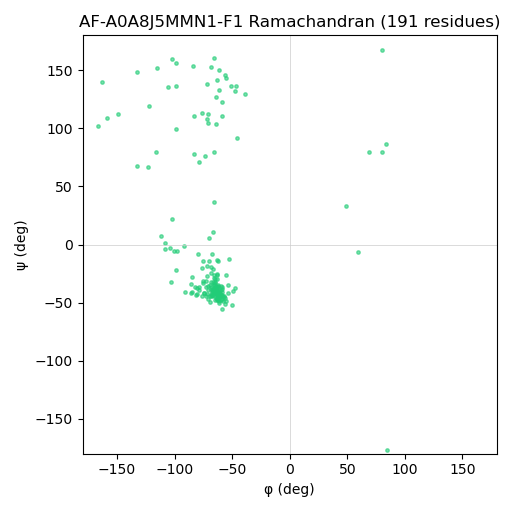96 1.00 95.38 96 MET A O 1
ATOM 763 N N . SER A 1 97 ? 0.433 6.449 15.062 1.00 95.69 97 SER A N 1
ATOM 764 C CA . SER A 1 97 ? 0.737 6.895 13.700 1.00 95.69 97 SER A CA 1
ATOM 765 C C . SER A 1 97 ? 2.140 7.488 13.598 1.00 95.69 97 SER A C 1
ATOM 767 O O . SER A 1 97 ? 2.830 7.235 12.614 1.00 95.69 97 SER A O 1
ATOM 769 N N . ASP A 1 98 ? 2.544 8.271 14.595 1.00 95.56 98 ASP A N 1
ATOM 770 C CA . ASP A 1 98 ? 3.861 8.896 14.658 1.00 95.56 98 ASP A CA 1
ATOM 771 C C . ASP A 1 98 ? 4.948 7.830 14.874 1.00 95.56 98 ASP A C 1
ATOM 773 O O . ASP A 1 98 ? 5.961 7.842 14.183 1.00 95.56 98 ASP A O 1
ATOM 777 N N . ASP A 1 99 ? 4.709 6.854 15.755 1.00 95.94 99 ASP A N 1
ATOM 778 C CA . ASP A 1 99 ? 5.617 5.720 15.988 1.00 95.94 99 ASP A CA 1
ATOM 779 C C . ASP A 1 99 ? 5.791 4.842 14.737 1.00 95.94 99 ASP A C 1
ATOM 781 O O . ASP A 1 99 ? 6.915 4.548 14.335 1.00 95.94 99 ASP A O 1
ATOM 785 N N . ILE A 1 100 ? 4.692 4.490 14.059 1.00 94.62 100 ILE A N 1
ATOM 786 C CA . ILE A 1 100 ? 4.741 3.756 12.783 1.00 94.62 100 ILE A CA 1
ATOM 787 C C . ILE A 1 100 ? 5.537 4.552 11.742 1.00 94.62 100 ILE A C 1
ATOM 789 O O . ILE A 1 100 ? 6.357 3.983 11.023 1.00 94.62 100 ILE A O 1
ATOM 793 N N . MET A 1 101 ? 5.310 5.866 11.652 1.00 90.38 101 MET A N 1
ATOM 794 C CA . MET A 1 101 ? 6.033 6.724 10.714 1.00 90.38 101 MET A CA 1
ATOM 795 C C . MET A 1 101 ? 7.536 6.735 11.008 1.00 90.38 101 MET A C 1
ATOM 797 O O . MET A 1 101 ? 8.335 6.596 10.081 1.00 90.38 101 MET A O 1
ATOM 801 N N . GLU A 1 102 ? 7.923 6.855 12.277 1.00 92.69 102 GLU A N 1
ATOM 802 C CA . GLU A 1 102 ? 9.329 6.856 12.682 1.00 92.69 102 GLU A CA 1
ATOM 803 C C . GLU A 1 102 ? 9.998 5.508 12.390 1.00 92.69 102 GLU A C 1
ATOM 805 O O . GLU A 1 102 ? 11.098 5.479 11.840 1.00 92.69 102 GLU A O 1
ATOM 810 N N . GLN A 1 103 ? 9.315 4.390 12.659 1.00 90.69 103 GLN A N 1
ATOM 811 C CA . GLN A 1 103 ? 9.812 3.049 12.339 1.00 90.69 103 GLN A CA 1
ATOM 812 C C . GLN A 1 103 ? 10.078 2.881 10.839 1.00 90.69 103 GLN A C 1
ATOM 814 O O . GLN A 1 103 ? 11.161 2.437 10.462 1.00 90.69 103 GLN A O 1
ATOM 819 N N . VAL A 1 104 ? 9.143 3.305 9.981 1.00 88.19 104 VAL A N 1
ATOM 820 C CA . VAL A 1 104 ? 9.306 3.243 8.516 1.00 88.19 104 VAL A CA 1
ATOM 821 C C . VAL A 1 104 ? 10.475 4.112 8.051 1.00 88.19 104 VAL A C 1
ATOM 823 O O . VAL A 1 104 ? 11.271 3.704 7.205 1.00 88.19 104 VAL A O 1
ATOM 826 N N . ILE A 1 105 ? 10.616 5.320 8.604 1.00 85.88 105 ILE A N 1
ATOM 827 C CA . ILE A 1 105 ? 11.746 6.201 8.284 1.00 85.88 105 ILE A CA 1
ATOM 828 C C . ILE A 1 105 ? 13.068 5.563 8.721 1.00 85.88 105 ILE A C 1
ATOM 830 O O . ILE A 1 105 ? 14.057 5.635 7.990 1.00 85.88 105 ILE A O 1
ATOM 834 N N . GLN A 1 106 ? 13.107 4.957 9.904 1.00 81.75 106 GLN A N 1
ATOM 835 C CA . GLN A 1 106 ? 14.298 4.311 10.434 1.00 81.75 106 GLN A CA 1
ATOM 836 C C . GLN A 1 106 ? 14.684 3.074 9.613 1.00 81.75 106 GLN A C 1
ATOM 838 O O . GLN A 1 106 ? 15.865 2.890 9.327 1.00 81.75 106 GLN A O 1
ATOM 843 N N . GLU A 1 107 ? 13.717 2.267 9.180 1.00 80.56 107 GLU A N 1
ATOM 844 C CA . GLU A 1 107 ? 13.939 1.115 8.302 1.00 80.56 107 GLU A CA 1
ATOM 845 C C . GLU A 1 107 ? 14.496 1.539 6.936 1.00 80.56 107 GLU A C 1
ATOM 847 O O . GLU A 1 107 ? 15.479 0.964 6.468 1.00 80.56 107 GLU A O 1
ATOM 852 N N . ASN A 1 108 ? 13.959 2.615 6.352 1.00 71.44 108 ASN A N 1
ATOM 853 C CA . ASN A 1 108 ? 14.462 3.188 5.100 1.00 71.44 108 ASN A CA 1
ATOM 854 C C . ASN A 1 108 ? 15.876 3.778 5.219 1.00 71.44 108 ASN A C 1
ATOM 856 O O . ASN A 1 108 ? 16.583 3.881 4.222 1.00 71.44 108 ASN A O 1
ATOM 860 N N . LYS A 1 109 ? 16.288 4.203 6.420 1.00 72.56 109 LYS A N 1
ATOM 861 C CA . LYS A 1 109 ? 17.652 4.690 6.689 1.00 72.56 109 LYS A CA 1
ATOM 862 C C . LYS A 1 109 ? 18.627 3.564 7.032 1.00 72.56 109 LYS A C 1
ATOM 864 O O . LYS A 1 109 ? 19.813 3.693 6.752 1.00 72.56 109 LYS A O 1
ATOM 869 N N . SER A 1 110 ? 18.155 2.515 7.708 1.00 68.88 110 SER A N 1
ATOM 870 C CA . SER A 1 110 ? 18.985 1.395 8.164 1.00 68.88 110 SER A CA 1
ATOM 871 C C . SER A 1 110 ? 19.185 0.334 7.093 1.00 68.88 110 SER A C 1
ATOM 873 O O . SER A 1 110 ? 20.193 -0.368 7.135 1.00 68.88 110 SER A O 1
ATOM 875 N N . SER A 1 111 ? 18.240 0.194 6.166 1.00 55.75 111 SER A N 1
ATOM 876 C CA . SER A 1 111 ? 18.489 -0.513 4.919 1.00 55.75 111 SER A CA 1
ATOM 877 C C . SER A 1 111 ? 19.301 0.443 4.057 1.00 55.75 111 SER A C 1
ATOM 879 O O . SER A 1 111 ? 18.765 1.490 3.680 1.00 55.75 111 SER A O 1
ATOM 881 N N . PRO A 1 112 ? 20.578 0.162 3.749 1.00 50.03 112 PRO A N 1
ATOM 882 C CA . PRO A 1 112 ? 21.185 0.838 2.627 1.00 50.03 112 PRO A CA 1
ATOM 883 C C . PRO A 1 112 ? 20.300 0.462 1.441 1.00 50.03 112 PRO A C 1
ATOM 885 O O . PRO A 1 112 ? 20.203 -0.700 1.052 1.00 50.03 112 PRO A O 1
ATOM 888 N N . SER A 1 113 ? 19.564 1.438 0.920 1.00 49.41 113 SER A N 1
ATOM 889 C CA . SER A 1 113 ? 19.083 1.345 -0.443 1.00 49.41 113 SER A CA 1
ATOM 890 C C . SER A 1 113 ? 20.340 1.390 -1.303 1.00 49.41 113 SER A C 1
ATOM 892 O O . SER A 1 113 ? 20.684 2.414 -1.875 1.00 49.41 113 SER A O 1
ATOM 894 N N . GLU A 1 114 ? 21.021 0.248 -1.404 1.00 48.38 114 GLU A N 1
ATOM 895 C CA . GLU A 1 114 ? 21.898 -0.115 -2.515 1.00 48.38 114 GLU A CA 1
ATOM 896 C C . GLU A 1 114 ? 21.047 -0.285 -3.789 1.00 48.38 114 GLU A C 1
ATOM 898 O O . GLU A 1 114 ? 21.309 -1.140 -4.624 1.00 48.38 114 GLU A O 1
ATOM 903 N N . PHE A 1 115 ? 20.006 0.538 -3.971 1.00 49.94 115 PHE A N 1
ATOM 904 C CA . PHE A 1 115 ? 19.553 0.883 -5.305 1.00 49.94 115 PHE A CA 1
ATOM 905 C C . PHE A 1 115 ? 20.608 1.845 -5.817 1.00 49.94 115 PHE A C 1
ATOM 907 O O . PHE A 1 115 ? 20.458 3.067 -5.750 1.00 49.94 115 PHE A O 1
ATOM 914 N N . GLU A 1 116 ? 21.740 1.256 -6.192 1.00 49.12 116 GLU A N 1
ATOM 915 C CA . GLU A 1 116 ? 22.857 1.976 -6.748 1.00 49.12 116 GLU A CA 1
ATOM 916 C C . GLU A 1 116 ? 22.333 2.848 -7.885 1.00 49.12 116 GLU A C 1
ATOM 918 O O . GLU A 1 116 ? 21.513 2.441 -8.714 1.00 49.12 116 GLU A O 1
ATOM 923 N N . GLU A 1 117 ? 22.814 4.084 -7.898 1.00 53.59 117 GLU A N 1
ATOM 924 C CA . GLU A 1 117 ? 22.490 5.134 -8.861 1.00 53.59 117 GLU A CA 1
ATOM 925 C C . GLU A 1 117 ? 22.678 4.678 -10.332 1.00 53.59 117 GLU A C 1
ATOM 927 O O . GLU A 1 117 ? 22.188 5.329 -11.258 1.00 53.59 117 GLU A O 1
ATOM 932 N N . GLU A 1 118 ? 23.335 3.531 -10.542 1.00 50.81 118 GLU A N 1
ATOM 933 C CA . GLU A 1 118 ? 23.590 2.870 -11.820 1.00 50.81 118 GLU A CA 1
ATOM 934 C C . GLU A 1 118 ? 22.451 1.946 -12.307 1.00 50.81 118 GLU A C 1
ATOM 936 O O . GLU A 1 118 ? 22.065 2.047 -13.476 1.00 50.81 118 GLU A O 1
ATOM 941 N N . GLU A 1 119 ? 21.803 1.136 -11.454 1.00 52.84 119 GLU A N 1
ATOM 942 C CA . GLU A 1 119 ? 20.658 0.300 -11.885 1.00 52.84 119 GLU A CA 1
ATOM 943 C C . GLU A 1 119 ? 19.444 1.163 -12.272 1.00 52.84 119 GLU A C 1
ATOM 945 O O . GLU A 1 119 ? 18.695 0.855 -13.206 1.00 52.84 119 GLU A O 1
ATOM 950 N N . GLY A 1 120 ? 19.283 2.318 -11.616 1.00 56.56 120 GLY A N 1
ATOM 951 C CA . GLY A 1 120 ? 18.217 3.277 -11.908 1.00 56.56 120 GLY A CA 1
ATOM 952 C C . GLY A 1 120 ? 18.289 3.886 -13.315 1.00 56.56 120 GLY A C 1
ATOM 953 O O . GLY A 1 120 ? 17.250 4.261 -13.870 1.00 56.56 120 GLY A O 1
ATOM 954 N N . LYS A 1 121 ? 19.479 3.968 -13.931 1.00 61.59 121 LYS A N 1
ATOM 955 C CA . LYS A 1 121 ? 19.644 4.490 -15.303 1.00 61.59 121 LYS A CA 1
ATOM 956 C C . LYS A 1 121 ? 19.110 3.501 -16.336 1.00 61.59 121 LYS A C 1
ATOM 958 O O . LYS A 1 121 ? 18.356 3.909 -17.222 1.00 61.59 121 LYS A O 1
ATOM 963 N N . LEU A 1 122 ? 19.431 2.216 -16.168 1.00 64.56 122 LEU A N 1
ATOM 964 C CA . LEU A 1 122 ? 18.927 1.122 -17.001 1.00 64.56 122 LEU A CA 1
ATOM 965 C C . LEU A 1 122 ? 17.403 1.008 -16.906 1.00 64.56 122 LEU A C 1
ATOM 967 O O . LEU A 1 122 ? 16.710 1.002 -17.924 1.00 64.56 122 LEU A O 1
ATOM 971 N N . VAL A 1 123 ? 16.887 0.979 -15.673 1.00 66.88 123 VAL A N 1
ATOM 972 C CA . VAL A 1 123 ? 15.450 0.872 -15.383 1.00 66.88 123 VAL A CA 1
ATOM 973 C C . VAL A 1 123 ? 14.674 2.023 -16.012 1.00 66.88 123 VAL A C 1
ATOM 975 O O . VAL A 1 123 ? 13.556 1.825 -16.486 1.00 66.88 123 VAL A O 1
ATOM 978 N N . ARG A 1 124 ? 15.259 3.227 -16.032 1.00 73.62 124 ARG A N 1
ATOM 979 C CA . ARG A 1 124 ? 14.597 4.430 -16.530 1.00 73.62 124 ARG A CA 1
ATOM 980 C C . ARG A 1 124 ? 14.623 4.552 -18.046 1.00 73.62 124 ARG A C 1
ATOM 982 O O . ARG A 1 124 ? 13.608 4.979 -18.576 1.00 73.62 124 ARG A O 1
ATOM 989 N N . ASN A 1 125 ? 15.736 4.263 -18.727 1.00 82.44 125 ASN A N 1
ATOM 990 C CA . ASN A 1 125 ? 15.787 4.265 -20.194 1.00 82.44 125 ASN A CA 1
ATOM 991 C C . ASN A 1 125 ? 16.962 3.418 -20.737 1.00 82.44 125 ASN A C 1
ATOM 993 O O . ASN A 1 125 ? 18.101 3.890 -20.704 1.00 82.44 125 ASN A O 1
ATOM 997 N N . PRO A 1 126 ? 16.702 2.244 -21.346 1.00 81.56 126 PRO A N 1
ATOM 998 C CA . PRO A 1 126 ? 17.757 1.377 -21.882 1.00 81.56 126 PRO A CA 1
ATOM 999 C C . PRO A 1 126 ? 18.456 1.937 -23.138 1.00 81.56 126 PRO A C 1
ATOM 1001 O O . PRO A 1 126 ? 19.533 1.470 -23.506 1.00 81.56 126 PRO A O 1
ATOM 1004 N N . PHE A 1 127 ? 17.886 2.962 -23.783 1.00 85.69 127 PHE A N 1
ATOM 1005 C CA . PHE A 1 127 ? 18.393 3.558 -25.026 1.00 85.69 127 PHE A CA 1
ATOM 1006 C C . PHE A 1 127 ? 19.186 4.863 -24.822 1.00 85.69 127 PHE A C 1
ATOM 1008 O O . PHE A 1 127 ? 19.729 5.402 -25.788 1.00 85.69 127 PHE A O 1
ATOM 1015 N N . SER A 1 128 ? 19.262 5.407 -23.599 1.00 74.25 128 SER A N 1
ATOM 1016 C CA . SER A 1 128 ? 19.971 6.670 -23.317 1.00 74.25 128 SER A CA 1
ATOM 1017 C C . SER A 1 128 ? 21.381 6.458 -22.758 1.00 74.25 128 SER A C 1
ATOM 1019 O O . SER A 1 128 ? 21.580 5.676 -21.837 1.00 74.25 128 SER A O 1
ATOM 1021 N N . GLY A 1 129 ? 22.355 7.233 -23.255 1.00 69.06 129 GLY A N 1
ATOM 1022 C CA . GLY A 1 129 ? 23.715 7.313 -22.694 1.00 69.06 129 GLY A CA 1
ATOM 1023 C C . GLY A 1 129 ? 24.697 6.231 -23.169 1.00 69.06 129 GLY A C 1
ATOM 1024 O O . GLY A 1 129 ? 24.389 5.418 -24.040 1.00 69.06 129 GLY A O 1
ATOM 1025 N N . THR A 1 130 ? 25.922 6.230 -22.634 1.00 63.06 130 THR A N 1
ATOM 1026 C CA . THR A 1 130 ? 26.902 5.145 -22.838 1.00 63.06 130 THR A CA 1
ATOM 1027 C C . THR A 1 130 ? 26.460 3.906 -22.059 1.00 63.06 130 THR A C 1
ATOM 1029 O O . THR A 1 130 ? 25.987 4.068 -20.937 1.00 63.06 130 THR A O 1
ATOM 1032 N N . PRO A 1 131 ? 26.558 2.692 -22.626 1.00 62.97 131 PRO A N 1
ATOM 1033 C CA . PRO A 1 131 ? 26.109 1.495 -21.932 1.00 62.97 131 PRO A CA 1
ATOM 1034 C C . PRO A 1 131 ? 27.091 1.231 -20.795 1.00 62.97 131 PRO A C 1
ATOM 1036 O O . PRO A 1 131 ? 28.256 0.936 -21.059 1.00 62.97 131 PRO A O 1
ATOM 1039 N N . ASP A 1 132 ? 26.645 1.372 -19.549 1.00 67.00 132 ASP A N 1
ATOM 1040 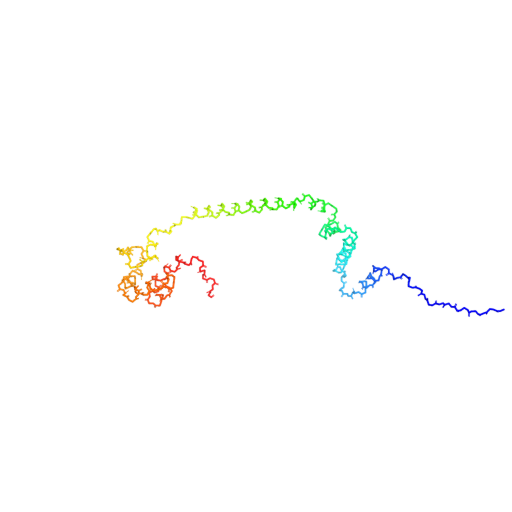C CA . ASP A 1 132 ? 27.425 0.886 -18.415 1.00 67.00 132 ASP A CA 1
ATOM 1041 C C . ASP A 1 132 ? 27.148 -0.608 -18.238 1.00 67.00 132 ASP A C 1
ATOM 1043 O O . ASP A 1 132 ? 26.323 -1.045 -17.441 1.00 67.00 132 ASP A O 1
ATOM 1047 N N . ILE A 1 133 ? 27.786 -1.393 -19.106 1.00 66.00 133 ILE A N 1
ATOM 1048 C CA . ILE A 1 133 ? 27.609 -2.847 -19.209 1.00 66.00 133 ILE A CA 1
ATOM 1049 C C . ILE A 1 133 ? 28.050 -3.537 -17.907 1.00 66.00 133 ILE A C 1
ATOM 1051 O O . ILE A 1 133 ? 27.535 -4.600 -17.570 1.00 66.00 133 ILE A O 1
ATOM 1055 N N . ALA A 1 134 ? 28.958 -2.911 -17.149 1.00 67.25 134 ALA A N 1
ATOM 1056 C CA . ALA A 1 134 ? 29.466 -3.439 -15.888 1.00 67.25 134 ALA A CA 1
ATOM 1057 C C . ALA A 1 134 ? 28.394 -3.510 -14.786 1.00 67.25 134 ALA A C 1
ATOM 1059 O O . ALA A 1 134 ? 28.550 -4.295 -13.853 1.00 67.25 134 ALA A O 1
ATOM 1060 N N . ALA A 1 135 ? 27.308 -2.739 -14.908 1.00 66.81 135 ALA A N 1
ATOM 1061 C CA . ALA A 1 135 ? 26.175 -2.771 -13.984 1.00 66.81 135 ALA A CA 1
ATOM 1062 C C . ALA A 1 135 ? 25.204 -3.942 -14.247 1.00 66.81 135 ALA A C 1
ATOM 1064 O O . ALA A 1 135 ? 24.286 -4.167 -13.464 1.00 66.81 135 ALA A O 1
ATOM 1065 N N . ILE A 1 136 ? 25.378 -4.690 -15.345 1.00 72.50 136 ILE A N 1
ATOM 1066 C CA . ILE A 1 136 ? 24.516 -5.820 -15.712 1.00 72.50 136 ILE A CA 1
ATOM 1067 C C . ILE A 1 136 ? 25.267 -7.131 -15.443 1.00 72.50 136 ILE A C 1
ATOM 1069 O O . ILE A 1 136 ? 26.440 -7.244 -15.821 1.00 72.50 136 ILE A O 1
ATOM 1073 N N . PRO A 1 137 ? 24.612 -8.143 -14.836 1.00 78.38 137 PRO A N 1
ATOM 1074 C CA . PRO A 1 137 ? 25.161 -9.490 -14.718 1.00 78.38 137 PRO A CA 1
ATOM 1075 C C . PRO A 1 137 ? 25.739 -9.983 -16.049 1.00 78.38 137 PRO A C 1
ATOM 1077 O O . PRO A 1 137 ? 25.120 -9.791 -17.094 1.00 78.38 137 PRO A O 1
ATOM 1080 N N . ASP A 1 138 ? 26.916 -10.614 -16.002 1.00 78.31 138 ASP A N 1
ATOM 1081 C CA . ASP A 1 138 ? 27.688 -11.074 -17.173 1.00 78.31 138 ASP A CA 1
ATOM 1082 C C . ASP A 1 138 ? 26.829 -11.837 -18.195 1.00 78.31 138 ASP A C 1
ATOM 1084 O O . ASP A 1 138 ? 26.932 -11.637 -19.402 1.00 78.31 138 ASP A O 1
ATOM 1088 N N . ASP A 1 139 ? 25.878 -12.634 -17.712 1.00 81.19 139 ASP A N 1
ATOM 1089 C CA . ASP A 1 139 ? 24.998 -13.444 -18.542 1.00 81.19 139 ASP A CA 1
ATOM 1090 C C . ASP A 1 139 ? 23.881 -12.657 -19.256 1.00 81.19 139 ASP A C 1
ATOM 1092 O O . ASP A 1 139 ? 23.261 -13.199 -20.174 1.00 81.19 139 ASP A O 1
ATOM 1096 N N . GLY A 1 140 ? 23.608 -11.413 -18.859 1.00 81.50 140 GLY A N 1
ATOM 1097 C CA . GLY A 1 140 ? 22.617 -10.514 -19.462 1.00 81.50 140 GLY A CA 1
ATOM 1098 C C . GLY A 1 140 ? 23.208 -9.412 -20.348 1.00 81.50 140 GLY A C 1
ATOM 1099 O O . GLY A 1 140 ? 22.447 -8.646 -20.941 1.00 81.50 140 GLY A O 1
ATOM 1100 N N . GLN A 1 141 ? 24.537 -9.310 -20.453 1.00 85.75 141 GLN A N 1
ATOM 1101 C CA . GLN A 1 141 ? 25.205 -8.211 -21.163 1.00 85.75 141 GLN A CA 1
ATOM 1102 C C . GLN A 1 141 ? 24.951 -8.234 -22.677 1.00 85.75 141 GLN A C 1
ATOM 1104 O O . GLN A 1 141 ? 24.618 -7.197 -23.252 1.00 85.75 141 GLN A O 1
ATOM 1109 N N . ASP A 1 142 ? 25.039 -9.406 -23.312 1.00 87.31 142 ASP A N 1
ATOM 1110 C CA . ASP A 1 142 ? 24.766 -9.566 -24.751 1.00 87.31 142 ASP A CA 1
ATOM 1111 C C . ASP A 1 142 ? 23.313 -9.202 -25.086 1.00 87.31 142 ASP A C 1
ATOM 1113 O O . ASP A 1 142 ? 23.035 -8.441 -26.010 1.00 87.31 142 ASP A O 1
ATOM 1117 N N . GLU A 1 143 ? 22.381 -9.675 -24.259 1.00 90.88 143 GLU A N 1
ATOM 1118 C CA . GLU A 1 143 ? 20.951 -9.416 -24.406 1.00 90.88 143 GLU A CA 1
ATOM 1119 C C . GLU A 1 143 ? 20.621 -7.921 -24.253 1.00 90.88 143 GLU A C 1
ATOM 1121 O O . GLU A 1 143 ? 19.781 -7.379 -24.973 1.00 90.88 143 GLU A O 1
ATOM 1126 N N . PHE A 1 144 ? 21.318 -7.227 -23.350 1.00 87.69 144 PHE A N 1
ATOM 1127 C CA . PHE A 1 144 ? 21.185 -5.783 -23.193 1.00 87.69 144 PHE A CA 1
ATOM 1128 C C . PHE A 1 144 ? 21.717 -5.010 -24.403 1.00 87.69 144 PHE A C 1
ATOM 1130 O O . PHE A 1 144 ? 21.099 -4.033 -24.839 1.00 87.69 144 PHE A O 1
ATOM 1137 N N . LEU A 1 145 ? 22.847 -5.443 -24.966 1.00 88.25 145 LEU A N 1
ATOM 1138 C CA . LEU A 1 145 ? 23.402 -4.850 -26.180 1.00 88.25 145 LEU A CA 1
ATOM 1139 C C . LEU A 1 145 ? 22.470 -5.046 -27.379 1.00 88.25 145 LEU A C 1
ATOM 1141 O O . LEU A 1 145 ? 22.274 -4.102 -28.148 1.00 88.25 145 LEU A O 1
ATOM 1145 N N . ASP A 1 146 ? 21.860 -6.222 -27.511 1.00 90.81 146 ASP A N 1
ATOM 1146 C CA . ASP A 1 146 ? 20.881 -6.504 -28.559 1.00 90.81 146 ASP A CA 1
ATOM 1147 C C . ASP A 1 146 ? 19.623 -5.642 -28.400 1.00 90.81 146 ASP A C 1
ATOM 1149 O O . ASP A 1 146 ? 19.205 -4.991 -29.358 1.00 90.81 146 ASP A O 1
ATOM 1153 N N . LEU A 1 147 ? 19.063 -5.559 -27.185 1.00 91.19 147 LEU A N 1
ATOM 1154 C CA . LEU A 1 147 ? 17.898 -4.719 -26.882 1.00 91.19 147 LEU A CA 1
ATOM 1155 C C . LEU A 1 147 ? 18.150 -3.256 -27.252 1.00 91.19 147 LEU A C 1
ATOM 1157 O O . LEU A 1 147 ? 17.314 -2.606 -27.871 1.00 91.19 147 LEU A O 1
ATOM 1161 N N . ARG A 1 148 ? 19.314 -2.726 -26.883 1.00 87.62 148 ARG A N 1
ATOM 1162 C CA . ARG A 1 148 ? 19.676 -1.327 -27.119 1.00 87.62 148 ARG A CA 1
ATOM 1163 C C . ARG A 1 148 ? 19.817 -0.987 -28.604 1.00 87.62 148 ARG A C 1
ATOM 1165 O O . ARG A 1 148 ? 19.612 0.166 -28.987 1.00 87.62 148 ARG A O 1
ATOM 1172 N N . ASN A 1 149 ? 20.179 -1.970 -29.423 1.00 89.25 149 ASN A N 1
ATOM 1173 C CA . ASN A 1 149 ? 20.287 -1.828 -30.871 1.00 89.25 149 ASN A CA 1
ATOM 1174 C C . ASN A 1 149 ? 18.989 -2.202 -31.612 1.00 89.25 149 ASN A C 1
ATOM 1176 O O . ASN A 1 149 ? 18.932 -2.059 -32.834 1.00 89.25 149 ASN A O 1
ATOM 1180 N N . ASP A 1 150 ? 17.942 -2.631 -30.902 1.00 93.19 150 ASP A N 1
ATOM 1181 C CA . ASP A 1 150 ? 16.642 -2.951 -31.486 1.00 93.19 150 ASP A CA 1
ATOM 1182 C C . ASP A 1 150 ? 15.789 -1.684 -31.672 1.00 93.19 150 ASP A C 1
ATOM 1184 O O . ASP A 1 150 ? 15.287 -1.064 -30.728 1.00 93.19 150 ASP A O 1
ATOM 1188 N N . SER A 1 151 ? 15.593 -1.302 -32.935 1.00 91.19 151 SER A N 1
ATOM 1189 C CA . SER A 1 151 ? 14.742 -0.172 -33.304 1.00 91.19 151 SER A CA 1
ATOM 1190 C C . SER A 1 151 ? 13.269 -0.398 -32.964 1.00 91.19 151 SER A C 1
ATOM 1192 O O . SER A 1 151 ? 12.587 0.556 -32.605 1.00 91.19 151 SER A O 1
ATOM 1194 N N . VAL A 1 152 ? 12.778 -1.640 -33.046 1.00 93.38 152 VAL A N 1
ATOM 1195 C CA . VAL A 1 152 ? 11.386 -1.983 -32.718 1.00 93.38 152 VAL A CA 1
ATOM 1196 C C . VAL A 1 152 ? 11.158 -1.830 -31.221 1.00 93.38 152 VAL A C 1
ATOM 1198 O O . VAL A 1 152 ? 10.164 -1.236 -30.805 1.00 93.38 152 VAL A O 1
ATOM 1201 N N . ALA A 1 153 ? 12.094 -2.313 -30.402 1.00 91.88 153 ALA A N 1
ATOM 1202 C CA . ALA A 1 153 ? 12.044 -2.105 -28.961 1.00 91.88 153 ALA A CA 1
ATOM 1203 C C . ALA A 1 153 ? 12.055 -0.609 -28.610 1.00 91.88 153 ALA A C 1
ATOM 1205 O O . ALA A 1 153 ? 11.303 -0.176 -27.737 1.00 91.88 153 ALA A O 1
ATOM 1206 N N . ARG A 1 154 ? 12.840 0.203 -29.325 1.00 92.00 154 ARG A N 1
ATOM 1207 C CA . ARG A 1 154 ? 12.869 1.655 -29.114 1.00 92.00 154 ARG A CA 1
ATOM 1208 C C . ARG A 1 154 ? 11.530 2.323 -29.424 1.00 92.00 154 ARG A C 1
ATOM 1210 O O . ARG A 1 154 ? 11.049 3.110 -28.613 1.00 92.00 154 ARG A O 1
ATOM 1217 N N . ASP A 1 155 ? 10.911 1.981 -30.549 1.00 92.69 155 ASP A N 1
ATOM 1218 C CA . ASP A 1 155 ? 9.605 2.530 -30.924 1.00 92.69 155 ASP A CA 1
ATOM 1219 C C . ASP A 1 155 ? 8.528 2.118 -29.899 1.00 92.69 155 ASP A C 1
ATOM 1221 O O . ASP A 1 155 ? 7.728 2.938 -29.447 1.00 92.69 155 ASP A O 1
ATOM 1225 N N . LEU A 1 156 ? 8.566 0.862 -29.435 1.00 92.44 156 LEU A N 1
ATOM 1226 C CA . LEU A 1 156 ? 7.669 0.358 -28.388 1.00 92.44 156 LEU A CA 1
ATOM 1227 C C . LEU A 1 156 ? 7.880 1.040 -27.033 1.00 92.44 156 LEU A C 1
ATOM 1229 O O . LEU A 1 156 ? 6.924 1.169 -26.266 1.00 92.44 156 LEU A O 1
ATOM 1233 N N . TYR A 1 157 ? 9.110 1.440 -26.717 1.00 91.44 157 TYR A N 1
ATOM 1234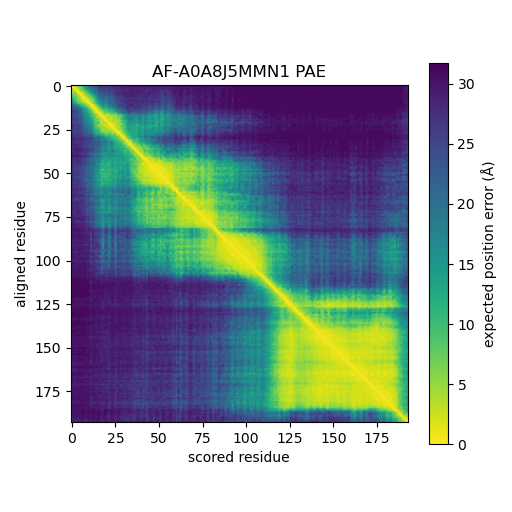 C CA . TYR A 1 157 ? 9.431 2.178 -25.499 1.00 91.44 157 TYR A CA 1
ATOM 1235 C C . TYR A 1 157 ? 8.850 3.598 -25.524 1.00 91.44 157 TYR A C 1
ATOM 1237 O O . TYR A 1 157 ? 8.389 4.081 -24.493 1.00 91.44 157 TYR A O 1
ATOM 1245 N N . GLU A 1 158 ? 8.828 4.256 -26.687 1.00 89.44 158 GLU A N 1
ATOM 1246 C CA . GLU A 1 158 ? 8.189 5.570 -26.849 1.00 89.44 158 GLU A CA 1
ATOM 1247 C C . GLU A 1 158 ? 6.652 5.482 -26.827 1.00 89.44 158 GLU A C 1
ATOM 1249 O O . GLU A 1 158 ? 5.984 6.406 -26.361 1.00 89.44 158 GLU A O 1
ATOM 1254 N N . GLU A 1 159 ? 6.084 4.368 -27.298 1.00 93.62 159 GLU A N 1
ATOM 1255 C CA . GLU A 1 159 ? 4.634 4.147 -27.345 1.00 93.62 159 GLU A CA 1
ATOM 1256 C C . GLU A 1 159 ? 4.033 3.741 -25.9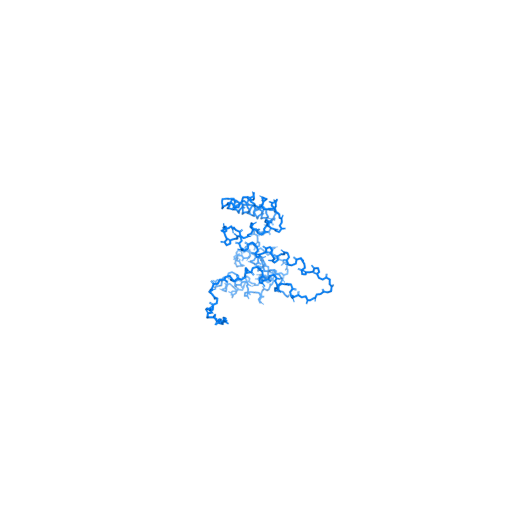85 1.00 93.62 159 GLU A C 1
ATOM 1258 O O . GLU A 1 159 ? 2.919 4.148 -25.639 1.00 93.62 159 GLU A O 1
ATOM 1263 N N . LYS A 1 160 ? 4.737 2.906 -25.210 1.00 91.12 160 LYS A N 1
ATOM 1264 C CA . LYS A 1 160 ? 4.198 2.251 -24.006 1.00 91.12 160 LYS A CA 1
ATOM 1265 C C . LYS A 1 160 ? 4.671 2.913 -22.716 1.00 91.12 160 LYS A C 1
ATOM 1267 O O . LYS A 1 160 ? 5.706 3.563 -22.644 1.00 91.12 160 LYS A O 1
ATOM 1272 N N . SER A 1 161 ? 3.928 2.684 -21.633 1.00 90.31 161 SER A N 1
ATOM 1273 C CA . SER A 1 161 ? 4.428 3.008 -20.295 1.00 90.31 161 SER A CA 1
ATOM 1274 C C . SER A 1 161 ? 5.583 2.080 -19.905 1.00 90.31 161 SER A C 1
ATOM 1276 O O . SER A 1 161 ? 5.639 0.929 -20.339 1.00 90.31 161 SER A O 1
ATOM 1278 N N . LEU A 1 162 ? 6.473 2.566 -19.035 1.00 86.50 162 LEU A N 1
ATOM 1279 C CA . LEU A 1 162 ? 7.718 1.889 -18.658 1.00 86.50 162 LEU A CA 1
ATOM 1280 C C . LEU A 1 162 ? 7.514 0.423 -18.242 1.00 86.50 162 LEU A C 1
ATOM 1282 O O . LEU A 1 162 ? 8.129 -0.480 -18.798 1.00 86.50 162 LEU A O 1
ATOM 1286 N N . THR A 1 163 ? 6.598 0.161 -17.310 1.00 87.19 163 THR A N 1
ATOM 1287 C CA . THR A 1 163 ? 6.313 -1.204 -16.840 1.00 87.19 163 THR A CA 1
ATOM 1288 C C . THR A 1 163 ? 5.732 -2.085 -17.948 1.00 87.19 163 THR A C 1
ATOM 1290 O O . THR A 1 163 ? 6.085 -3.254 -18.056 1.00 87.19 163 THR A O 1
ATOM 1293 N N . VAL A 1 164 ? 4.860 -1.537 -18.802 1.00 90.56 164 VAL A N 1
ATOM 1294 C CA . VAL A 1 164 ? 4.220 -2.292 -19.894 1.00 90.56 164 VAL A CA 1
ATOM 1295 C C . VAL A 1 164 ? 5.226 -2.627 -20.997 1.00 90.56 164 VAL A C 1
ATOM 1297 O O . VAL A 1 164 ? 5.163 -3.716 -21.575 1.00 90.56 164 VAL A O 1
ATOM 1300 N N . PHE A 1 165 ? 6.167 -1.723 -21.267 1.00 93.44 165 PHE A N 1
ATOM 1301 C CA . PHE A 1 165 ? 7.302 -1.975 -22.145 1.00 93.44 165 PHE A CA 1
ATOM 1302 C C . PHE A 1 165 ? 8.129 -3.161 -21.634 1.00 93.44 165 PHE A C 1
ATOM 1304 O O . PHE A 1 165 ? 8.243 -4.160 -22.343 1.00 93.44 165 PHE A O 1
ATOM 1311 N N . TRP A 1 166 ? 8.595 -3.115 -20.382 1.00 90.81 166 TRP A N 1
ATOM 1312 C CA . TRP A 1 166 ? 9.421 -4.180 -19.803 1.00 90.81 166 TRP A CA 1
ATOM 1313 C C . TRP A 1 166 ? 8.691 -5.527 -19.699 1.00 90.81 166 TRP A C 1
ATOM 1315 O O . TRP A 1 166 ? 9.271 -6.567 -19.998 1.00 90.81 166 TRP A O 1
ATOM 1325 N N . CYS A 1 167 ? 7.387 -5.530 -19.403 1.00 90.88 167 CYS A N 1
ATOM 1326 C CA . CYS A 1 167 ? 6.573 -6.747 -19.482 1.00 90.88 167 CYS A CA 1
ATOM 1327 C C . CYS A 1 167 ? 6.491 -7.320 -20.908 1.00 90.88 167 CYS A C 1
ATOM 1329 O O . CYS A 1 167 ? 6.447 -8.536 -21.079 1.00 90.88 167 CYS A O 1
ATOM 1331 N N . SER A 1 168 ? 6.460 -6.464 -21.935 1.00 91.38 168 SER A N 1
ATOM 1332 C CA . SER A 1 168 ? 6.437 -6.905 -23.338 1.00 91.38 168 SER A CA 1
ATOM 1333 C C . SER A 1 168 ? 7.795 -7.462 -23.773 1.00 91.38 168 SER A C 1
ATOM 1335 O O . SER A 1 168 ? 7.844 -8.427 -24.533 1.00 91.38 168 SER A O 1
ATOM 1337 N N . MET A 1 169 ? 8.887 -6.870 -23.282 1.00 91.81 169 MET A N 1
ATOM 1338 C CA . MET A 1 169 ? 10.252 -7.289 -23.602 1.00 91.81 169 MET A CA 1
ATOM 1339 C C . MET A 1 169 ? 10.634 -8.619 -22.956 1.00 91.81 169 MET A C 1
ATOM 1341 O O . MET A 1 169 ? 11.522 -9.284 -23.470 1.00 91.81 169 MET A O 1
ATOM 1345 N N . TYR A 1 170 ? 9.919 -9.080 -21.925 1.00 92.00 170 TYR A N 1
ATOM 1346 C CA . TYR A 1 170 ? 10.197 -10.358 -21.257 1.00 92.00 170 TYR A CA 1
ATOM 1347 C C . TYR A 1 170 ? 10.216 -11.574 -22.203 1.00 92.00 170 TYR A C 1
ATOM 1349 O O . TYR A 1 170 ? 10.881 -12.564 -21.918 1.00 92.00 170 TYR A O 1
ATOM 1357 N N . GLN A 1 171 ? 9.503 -11.521 -23.336 1.00 89.31 171 GLN A N 1
ATOM 1358 C CA . GLN A 1 171 ? 9.500 -12.617 -24.316 1.00 89.31 171 GLN A CA 1
ATOM 1359 C C . GLN A 1 171 ? 10.779 -12.684 -25.163 1.00 89.31 171 GLN A C 1
ATOM 1361 O O . GLN A 1 171 ? 11.187 -13.779 -25.542 1.00 89.31 171 GLN A O 1
ATOM 1366 N N . SER A 1 172 ? 11.391 -11.536 -25.463 1.00 90.75 172 SER A N 1
ATOM 1367 C CA . SER A 1 172 ? 12.562 -11.428 -26.349 1.00 90.75 172 SER A CA 1
ATOM 1368 C C . SER A 1 172 ? 13.864 -11.227 -25.575 1.00 90.75 172 SER A C 1
ATOM 1370 O O . SER A 1 172 ? 14.909 -11.717 -25.986 1.00 90.75 172 SER A O 1
ATOM 1372 N N . TYR A 1 173 ? 13.772 -10.536 -24.441 1.00 92.44 173 TYR A N 1
ATOM 1373 C CA . TYR A 1 173 ? 14.866 -10.134 -23.567 1.00 92.44 173 TYR A CA 1
ATOM 1374 C C . TYR A 1 173 ? 14.508 -10.477 -22.105 1.00 92.44 173 TYR A C 1
ATOM 1376 O O . TYR A 1 173 ? 14.249 -9.577 -21.294 1.00 92.44 173 TYR A O 1
ATOM 1384 N N . PRO A 1 174 ? 14.413 -11.775 -21.751 1.00 90.56 174 PRO A N 1
ATOM 1385 C CA . PRO A 1 174 ? 13.971 -12.212 -20.431 1.00 90.56 174 PRO A CA 1
ATOM 1386 C C . PRO A 1 174 ? 14.926 -11.818 -19.300 1.00 90.56 174 PRO A C 1
ATOM 1388 O O . PRO A 1 174 ? 14.440 -11.440 -18.237 1.00 90.56 174 PRO A O 1
ATOM 1391 N N . LYS A 1 175 ? 16.250 -11.874 -19.494 1.00 89.19 175 LYS A N 1
ATOM 1392 C CA . LYS A 1 175 ? 17.225 -11.600 -18.426 1.00 89.19 175 LYS A CA 1
ATOM 1393 C C . LYS A 1 175 ? 17.241 -10.122 -18.067 1.00 89.19 175 LYS A C 1
ATOM 1395 O O . LYS A 1 175 ? 17.150 -9.766 -16.893 1.00 89.19 175 LYS A O 1
ATOM 1400 N N . VAL A 1 176 ? 17.286 -9.256 -19.079 1.00 87.81 176 VAL A N 1
ATOM 1401 C CA . VAL A 1 176 ? 17.283 -7.800 -18.883 1.00 87.81 176 VAL A CA 1
ATOM 1402 C C . VAL A 1 176 ? 15.937 -7.353 -18.321 1.00 87.81 176 VAL A C 1
ATOM 1404 O O . VAL A 1 176 ? 15.884 -6.582 -17.362 1.00 87.81 176 VAL A O 1
ATOM 1407 N N . SER A 1 177 ? 14.837 -7.883 -18.864 1.00 90.06 177 SER A N 1
ATOM 1408 C CA . SER A 1 177 ? 13.496 -7.555 -18.372 1.00 90.06 177 SER A CA 1
ATOM 1409 C C . SER A 1 177 ? 13.281 -8.036 -16.942 1.00 90.06 177 SER A C 1
ATOM 1411 O O . SER A 1 177 ? 12.638 -7.340 -16.166 1.00 90.06 177 SER A O 1
ATOM 1413 N N . GLU A 1 178 ? 13.817 -9.196 -16.558 1.00 87.31 178 GLU A N 1
ATOM 1414 C CA . GLU A 1 178 ? 13.714 -9.701 -15.190 1.00 87.31 178 GLU A CA 1
ATOM 1415 C C . GLU A 1 178 ? 14.412 -8.778 -14.186 1.00 87.31 178 GLU A C 1
ATOM 1417 O O . GLU A 1 178 ? 13.809 -8.436 -13.168 1.00 87.31 178 GLU A O 1
ATOM 1422 N N . ILE A 1 179 ? 15.638 -8.338 -14.483 1.00 83.69 179 ILE A N 1
ATOM 1423 C CA . ILE A 1 179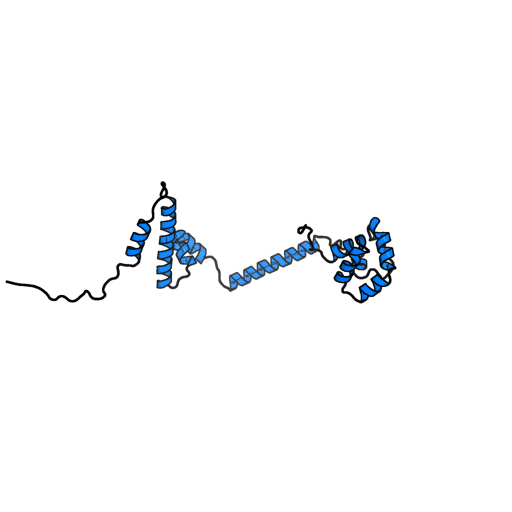 ? 16.381 -7.395 -13.635 1.00 83.69 179 ILE A CA 1
ATOM 1424 C C . ILE A 1 179 ? 15.555 -6.123 -13.431 1.00 83.69 179 ILE A C 1
ATOM 1426 O O . ILE A 1 179 ? 15.281 -5.723 -12.299 1.00 83.69 179 ILE A O 1
ATOM 1430 N N . VAL A 1 180 ? 15.065 -5.533 -14.523 1.00 85.62 180 VAL A N 1
ATOM 1431 C CA . VAL A 1 180 ? 14.311 -4.279 -14.453 1.00 85.62 180 VAL A CA 1
ATOM 1432 C C . VAL A 1 180 ? 12.957 -4.455 -13.760 1.00 85.62 180 VAL A C 1
ATOM 1434 O O . VAL A 1 180 ? 12.554 -3.608 -12.963 1.00 85.62 180 VAL A O 1
ATOM 1437 N N . LEU A 1 181 ? 12.251 -5.561 -14.002 1.00 86.12 181 LEU A N 1
ATOM 1438 C CA . LEU A 1 181 ? 10.962 -5.830 -13.363 1.00 86.12 181 LEU A CA 1
ATOM 1439 C C . LEU A 1 181 ? 11.098 -6.102 -11.861 1.00 86.12 181 LEU A C 1
ATOM 1441 O O . LEU A 1 181 ? 10.203 -5.706 -11.120 1.00 86.12 181 LEU A O 1
ATOM 1445 N N . ARG A 1 182 ? 12.199 -6.706 -11.388 1.00 81.25 182 ARG A N 1
ATOM 1446 C CA . ARG A 1 182 ? 12.462 -6.851 -9.943 1.00 81.25 182 ARG A CA 1
ATOM 1447 C C . ARG A 1 182 ? 12.582 -5.493 -9.253 1.00 81.25 182 ARG A C 1
ATOM 1449 O O . ARG A 1 182 ? 12.047 -5.326 -8.161 1.00 81.25 182 ARG A O 1
ATOM 1456 N N . VAL A 1 183 ? 13.223 -4.523 -9.907 1.00 79.12 183 VAL A N 1
ATOM 1457 C CA . VAL A 1 183 ? 13.354 -3.154 -9.384 1.00 79.12 183 VAL A CA 1
ATOM 1458 C C . VAL A 1 183 ? 12.032 -2.384 -9.493 1.00 79.12 183 VAL A C 1
ATOM 1460 O O . VAL A 1 183 ? 11.640 -1.694 -8.554 1.00 79.12 183 VAL A O 1
ATOM 1463 N N . LEU A 1 184 ? 11.302 -2.515 -10.608 1.00 80.62 184 LEU A N 1
ATOM 1464 C CA . LEU A 1 184 ? 10.020 -1.824 -10.820 1.00 80.62 184 LEU A CA 1
ATOM 1465 C C . LEU A 1 184 ? 8.868 -2.385 -9.974 1.00 80.62 184 LEU A C 1
ATOM 1467 O O . LEU A 1 184 ? 7.915 -1.657 -9.691 1.00 80.62 184 LEU A O 1
ATOM 1471 N N . LEU A 1 185 ? 8.920 -3.665 -9.597 1.00 80.00 185 LEU A N 1
ATOM 1472 C CA . LEU A 1 185 ? 7.858 -4.367 -8.873 1.00 80.00 185 LEU A CA 1
ATOM 1473 C C . LEU A 1 185 ? 8.382 -4.962 -7.551 1.00 80.00 185 LEU A C 1
ATOM 1475 O O . LEU A 1 185 ? 8.360 -6.184 -7.380 1.00 80.00 185 LEU A O 1
ATOM 1479 N N . PRO A 1 186 ? 8.773 -4.122 -6.568 1.00 66.62 186 PRO A N 1
ATOM 1480 C CA . PRO A 1 186 ? 9.404 -4.569 -5.319 1.00 66.62 186 PRO A CA 1
ATOM 1481 C C . PRO A 1 186 ? 8.520 -5.483 -4.450 1.00 66.62 186 PRO A C 1
ATOM 1483 O O . PRO A 1 186 ? 9.014 -6.152 -3.548 1.00 66.62 186 PRO A O 1
ATOM 1486 N N . PHE A 1 187 ? 7.213 -5.553 -4.728 1.00 57.34 187 PHE A N 1
ATOM 1487 C CA . PHE A 1 187 ? 6.242 -6.345 -3.963 1.00 57.34 187 PHE A CA 1
ATOM 1488 C C . PHE A 1 187 ? 5.667 -7.551 -4.716 1.00 57.34 187 PHE A C 1
ATOM 1490 O O . PHE A 1 187 ? 4.762 -8.210 -4.200 1.00 57.34 187 PHE A O 1
ATOM 1497 N N . SER A 1 188 ? 6.173 -7.885 -5.909 1.00 51.16 188 SER A N 1
ATOM 1498 C CA . SER A 1 188 ? 5.745 -9.100 -6.613 1.00 51.16 188 SER A CA 1
ATOM 1499 C C . SER A 1 188 ? 6.446 -10.321 -6.016 1.00 51.16 188 SER A C 1
ATOM 1501 O O . SER A 1 188 ? 7.358 -10.900 -6.601 1.00 51.16 188 SER A O 1
ATOM 1503 N N . SER A 1 189 ? 6.057 -10.685 -4.797 1.00 47.91 189 SER A N 1
ATOM 1504 C CA . SER A 1 189 ? 6.611 -11.850 -4.125 1.00 47.91 189 SER A CA 1
ATOM 1505 C C . SER A 1 189 ? 6.272 -13.141 -4.888 1.00 47.91 189 SER A C 1
ATOM 1507 O O . SER A 1 189 ? 5.133 -13.294 -5.340 1.00 47.91 189 SER A O 1
ATOM 1509 N N . PRO A 1 190 ? 7.197 -14.117 -4.981 1.00 54.41 190 PRO A N 1
ATOM 1510 C CA . PRO A 1 190 ? 6.952 -15.426 -5.593 1.00 54.41 190 PRO A CA 1
ATOM 1511 C C . PRO A 1 190 ? 5.942 -16.314 -4.836 1.00 54.41 190 PRO A C 1
ATOM 1513 O O . PRO A 1 190 ? 5.803 -17.486 -5.173 1.00 54.41 190 PRO A O 1
ATOM 1516 N N . PHE A 1 191 ? 5.202 -15.793 -3.847 1.00 47.31 191 PHE A N 1
ATOM 1517 C CA . PHE A 1 191 ? 4.165 -16.533 -3.107 1.00 47.31 191 PHE A CA 1
ATOM 1518 C C . PHE A 1 191 ? 2.895 -16.864 -3.916 1.00 47.31 191 PHE A C 1
ATOM 1520 O O . PHE A 1 191 ? 1.954 -17.430 -3.365 1.00 47.31 191 PHE A O 1
ATOM 1527 N N . PHE A 1 192 ? 2.872 -16.575 -5.217 1.00 40.88 192 PHE A N 1
ATOM 1528 C CA . PHE A 1 192 ? 1.911 -17.145 -6.162 1.00 40.88 192 PHE A CA 1
ATOM 1529 C C . PHE A 1 192 ? 2.654 -17.988 -7.206 1.00 40.88 192 PHE A C 1
ATOM 1531 O O . PHE A 1 192 ? 2.910 -17.541 -8.324 1.00 40.88 192 PHE A O 1
ATOM 1538 N N . LYS A 1 193 ? 3.015 -19.214 -6.829 1.00 39.19 193 LYS A N 1
ATOM 1539 C CA . LYS A 1 193 ? 3.363 -20.300 -7.748 1.00 39.19 193 LYS A CA 1
ATOM 1540 C C . LYS A 1 193 ? 2.750 -21.597 -7.246 1.00 39.19 193 LYS A C 1
ATOM 1542 O O . LYS A 1 193 ? 2.752 -21.791 -6.010 1.00 39.19 193 LYS A O 1
#

pLDDT: mean 72.43, std 16.77, range [32.5, 95.94]

Foldseek 3Di:
DDDDDDDDDDDPDDDDDPVVVVVVVLVPDDDDPPCPVSVVVVLLVVQLVVLVVCCVVPVDDSVLSSCCRPVNPVRSVVVVPPPPPPVVVVVVVVVVVVVVVVVVVVVPVVPPPPPPPLLVVCLVDLQDDDDPLVVAPPVQSVLSVVCNPDPVLVVLPVVDDSLVSLVVCCVVRVRSSVSSCCVVCVPPDPPPD

Radius of gyration: 37.92 Å; Cα contacts (8 Å, |Δi|>4): 82; chains: 1; bounding box: 111×50×83 Å

Sequence (193 aa):
MPSSDDNPPPVCGERPDFSKRHERSLGKQRLDESGAFQQQNLSEVEASYEVSIEIAKKKKAHTIGMVKRVLGEASERKIQQISLSDDTVKRRIREMSDDIMEQVIQENKSSPSEFEEEEGKLVRNPFSGTPDIAAIPDDGQDEFLDLRNDSVARDLYEEKSLTVFWCSMYQSYPKVSEIVLRVLLPFSSPFFK

Secondary structure (DSSP, 8-state):
-------PPPPS-----HHHHHHHHHTT----TT-HHHHHHHHHHHHHHHHHHHHHHH---HHHHHHHHHHHHHHHHHHHHS---HHHHHHHHHHHHHHHHHHHHHHHHHS-----TTHHHHHH-TTSSS--GGGS-GGGHHHHHHHHH-HHHHHHHHHS-HHHHHHHHTTT-HHHHHHHHHHH-TT--TT--

Mean predicted aligned error: 19.68 Å